Protein AF-A0A738CVQ8-F1 (afdb_monomer_lite)

pLDDT: mean 83.77, std 15.36, range [43.25, 98.44]

Secondary structure (DSSP, 8-state):
-EEETTEEEETTTTEESS--TTGGGG-S-TTPPPS-TTT---SSSS-PBPTTSPBTT-SSS-TTTTTTS-SEETTEE-HHHHHHHHHHHHSTT--HHHHHHHHHHHHHHHHHHT--GGGGGGHHHHHHHHHHHHHHHHHHTHHHHHHHHHHHHHHHHHHHHHHHHHHTT----HHHHHHHHHHHHS--

Structure (mmCIF, N/CA/C/O backbone):
data_AF-A0A738CVQ8-F1
#
_entry.id   AF-A0A738CVQ8-F1
#
loop_
_atom_site.group_PDB
_atom_site.id
_atom_site.type_symbol
_atom_site.label_atom_id
_atom_site.label_alt_id
_atom_site.label_comp_id
_atom_site.label_asym_id
_atom_site.label_entity_id
_atom_site.label_seq_id
_atom_site.pdbx_PDB_ins_code
_atom_site.Cartn_x
_atom_site.Cartn_y
_atom_site.Cartn_z
_atom_site.occupancy
_atom_site.B_iso_or_equiv
_atom_site.auth_seq_id
_atom_site.auth_comp_id
_atom_site.auth_asym_id
_atom_site.auth_atom_id
_atom_site.pdbx_PDB_model_num
ATOM 1 N N . MET A 1 1 ? -32.928 19.850 -15.099 1.00 55.38 1 MET A N 1
ATOM 2 C CA . MET A 1 1 ? -32.288 19.335 -13.870 1.00 55.38 1 MET A CA 1
ATOM 3 C C . MET A 1 1 ? -32.197 17.831 -14.010 1.00 55.38 1 MET A C 1
ATOM 5 O O . MET A 1 1 ? -33.227 17.210 -14.250 1.00 55.38 1 MET A O 1
ATOM 9 N N . HIS A 1 2 ? -30.997 17.263 -13.929 1.00 55.59 2 HIS A N 1
ATOM 10 C CA . HIS A 1 2 ? -30.805 15.813 -13.988 1.00 55.59 2 HIS A CA 1
ATOM 11 C C . HIS A 1 2 ? -30.296 15.333 -12.632 1.00 55.59 2 HIS A C 1
ATOM 13 O O . HIS A 1 2 ? -29.387 15.929 -12.054 1.00 55.59 2 HIS A O 1
ATOM 19 N N . TYR A 1 3 ? -30.928 14.294 -12.100 1.00 43.25 3 TYR A N 1
ATOM 20 C CA . TYR A 1 3 ? -30.560 13.713 -10.819 1.00 43.25 3 TYR A CA 1
ATOM 21 C C . TYR A 1 3 ? -29.514 12.628 -11.051 1.00 43.25 3 TYR A C 1
ATOM 23 O O . TYR A 1 3 ? -29.795 11.643 -11.733 1.00 43.25 3 TYR A O 1
ATOM 31 N N . ASN A 1 4 ? -28.317 12.813 -10.495 1.00 53.56 4 ASN A N 1
ATOM 32 C CA . ASN A 1 4 ? -27.278 11.794 -10.492 1.00 53.56 4 ASN A CA 1
ATOM 33 C C . ASN A 1 4 ? -27.071 11.313 -9.056 1.00 53.56 4 ASN A C 1
ATOM 35 O O . ASN A 1 4 ? -26.158 11.754 -8.357 1.00 53.56 4 ASN A O 1
ATOM 39 N N . ARG A 1 5 ? -27.997 10.454 -8.614 1.00 65.44 5 ARG A N 1
ATOM 40 C CA . ARG A 1 5 ? -28.020 9.805 -7.297 1.00 65.44 5 ARG A CA 1
ATOM 41 C C . ARG A 1 5 ? -27.778 10.799 -6.146 1.00 65.44 5 ARG A C 1
ATOM 43 O O . ARG A 1 5 ? -28.701 11.463 -5.717 1.00 65.44 5 ARG A O 1
ATOM 50 N N . HIS A 1 6 ? -26.559 10.987 -5.649 1.00 59.34 6 HIS A N 1
ATOM 51 C CA . HIS A 1 6 ? -26.317 11.885 -4.508 1.00 59.34 6 HIS A CA 1
ATOM 52 C C . HIS A 1 6 ? -26.198 13.375 -4.867 1.00 59.34 6 HIS A C 1
ATOM 54 O O . HIS A 1 6 ? -26.102 14.201 -3.962 1.00 59.34 6 HIS A O 1
ATOM 60 N N . ARG A 1 7 ? -26.189 13.745 -6.158 1.00 71.69 7 ARG A N 1
ATOM 61 C CA . ARG A 1 7 ? -26.004 15.141 -6.585 1.00 71.69 7 ARG A CA 1
ATOM 62 C C . ARG A 1 7 ? -27.002 15.585 -7.653 1.00 71.69 7 ARG A C 1
ATOM 64 O O . ARG A 1 7 ? -27.380 14.826 -8.547 1.00 71.69 7 ARG A O 1
ATOM 71 N N . TYR A 1 8 ? -27.383 16.858 -7.585 1.00 75.31 8 TYR A N 1
ATOM 72 C CA . TYR A 1 8 ? -28.232 17.509 -8.582 1.00 75.31 8 TYR A CA 1
ATOM 73 C C . TYR A 1 8 ? -27.360 18.225 -9.615 1.00 75.31 8 TYR A C 1
ATOM 75 O O . TYR A 1 8 ? -26.495 19.023 -9.250 1.00 75.31 8 TYR A O 1
ATOM 83 N N . TYR A 1 9 ? -27.572 17.932 -10.899 1.00 74.44 9 TYR A N 1
ATOM 84 C CA . TYR A 1 9 ? -26.840 18.530 -12.015 1.00 74.44 9 TYR A CA 1
ATOM 85 C C . TYR A 1 9 ? -27.683 19.584 -12.743 1.00 74.44 9 TYR A C 1
ATOM 87 O O . TYR A 1 9 ? -28.837 19.325 -13.122 1.00 74.44 9 TYR A O 1
ATOM 95 N N . ASP A 1 10 ? -27.074 20.750 -12.975 1.00 78.44 10 ASP A N 1
ATOM 96 C CA . ASP A 1 10 ? -27.624 21.805 -13.821 1.00 78.44 10 ASP A CA 1
ATOM 97 C C . ASP A 1 10 ? -26.915 21.824 -15.191 1.00 78.44 10 ASP A C 1
ATOM 99 O O . ASP A 1 10 ? -25.766 22.273 -15.291 1.00 78.44 10 ASP A O 1
ATOM 103 N N . PRO A 1 11 ? -27.589 21.371 -16.267 1.00 71.31 11 PRO A N 1
ATOM 104 C CA . PRO A 1 11 ? -27.027 21.394 -17.614 1.00 71.31 11 PRO A CA 1
ATOM 105 C C . PRO A 1 11 ? -26.796 22.812 -18.152 1.00 71.31 11 PRO A C 1
ATOM 107 O O . PRO A 1 11 ? -25.928 22.985 -19.000 1.00 71.31 11 PRO A O 1
ATOM 110 N N . GLY A 1 12 ? -27.519 23.827 -17.662 1.00 75.50 12 GLY A N 1
ATOM 111 C CA . GLY A 1 12 ? -27.334 25.215 -18.100 1.00 75.50 12 GLY A CA 1
ATOM 112 C C . GLY A 1 12 ? -26.006 25.817 -17.634 1.00 75.50 12 GLY A C 1
ATOM 113 O O . GLY A 1 12 ? -25.457 26.693 -18.296 1.00 75.50 12 GLY A O 1
ATOM 114 N N . GLN A 1 13 ? -25.472 25.317 -16.518 1.00 74.25 13 GLN A N 1
ATOM 115 C CA . GLN A 1 13 ? -24.202 25.759 -15.936 1.00 74.25 13 GLN A CA 1
ATOM 116 C C . GLN A 1 13 ? -23.072 24.729 -16.080 1.00 74.25 13 GLN A C 1
ATOM 118 O O . GLN A 1 13 ? -21.932 25.020 -15.721 1.00 74.25 13 GLN A O 1
ATOM 123 N N . GLY A 1 14 ? -23.371 23.519 -16.564 1.00 75.69 14 GLY A N 1
ATOM 124 C CA . GLY A 1 14 ? -22.387 22.450 -16.733 1.00 75.69 14 GLY A CA 1
ATOM 125 C C . GLY A 1 14 ? -21.768 21.958 -15.419 1.00 75.69 14 GLY A C 1
ATOM 126 O O . GLY A 1 14 ? -20.621 21.516 -15.420 1.00 75.69 14 GLY A O 1
ATOM 127 N N . ARG A 1 15 ? -22.489 22.049 -14.292 1.00 74.50 15 ARG A N 1
ATOM 128 C CA . ARG A 1 15 ? -21.963 21.752 -12.946 1.00 74.50 15 ARG A CA 1
ATOM 129 C C . ARG A 1 15 ? -23.000 21.107 -12.027 1.00 74.50 15 ARG A C 1
ATOM 131 O O . ARG A 1 15 ? -24.201 21.157 -12.294 1.00 74.50 15 ARG A O 1
ATOM 138 N N . TYR A 1 16 ? -22.537 20.535 -10.917 1.00 80.75 16 TYR A N 1
ATOM 139 C CA . TYR A 1 16 ? -23.427 20.173 -9.815 1.00 80.75 16 TYR A CA 1
ATOM 140 C C . TYR A 1 16 ? -23.868 21.431 -9.052 1.00 80.75 16 TYR A C 1
ATOM 142 O O . TYR A 1 16 ? -23.106 22.394 -8.922 1.00 80.75 16 TYR A O 1
ATOM 150 N N . ILE A 1 17 ? -25.103 21.423 -8.551 1.00 81.88 17 ILE A N 1
ATOM 151 C CA . ILE A 1 17 ? -25.673 22.494 -7.711 1.00 81.88 17 ILE A CA 1
ATOM 152 C C . ILE A 1 17 ? -25.698 22.123 -6.223 1.00 81.88 17 ILE A C 1
ATOM 154 O O . ILE A 1 17 ? -25.947 22.970 -5.374 1.00 81.88 17 ILE A O 1
ATOM 158 N N . THR A 1 18 ? -25.391 20.867 -5.904 1.00 78.19 18 THR A N 1
ATOM 159 C CA . THR A 1 18 ? -25.154 20.376 -4.544 1.00 78.19 18 THR A CA 1
ATOM 160 C C . THR A 1 18 ? -23.676 20.084 -4.335 1.00 78.19 18 THR A C 1
ATOM 162 O O . THR A 1 18 ? -23.027 19.548 -5.234 1.00 78.19 18 THR A O 1
ATOM 165 N N . GLN A 1 19 ? -23.170 20.431 -3.150 1.00 76.75 19 GLN A N 1
ATOM 166 C CA . GLN A 1 19 ? -21.780 20.218 -2.749 1.00 76.75 19 GLN A CA 1
ATOM 167 C C . GLN A 1 19 ? -21.416 18.723 -2.740 1.00 76.75 19 GLN A C 1
ATOM 169 O O . GLN A 1 19 ? -22.249 17.885 -2.395 1.00 76.75 19 GLN A O 1
ATOM 174 N N . ASP A 1 20 ? -20.174 18.401 -3.106 1.00 70.94 20 ASP A N 1
ATOM 175 C CA . ASP A 1 20 ? -19.621 17.048 -3.017 1.00 70.94 20 ASP A CA 1
ATOM 176 C C . ASP A 1 20 ? -19.637 16.527 -1.559 1.00 70.94 20 ASP A C 1
ATOM 178 O O . ASP A 1 20 ? -19.027 17.165 -0.692 1.00 70.94 20 ASP A O 1
ATOM 182 N N . PRO A 1 21 ? -20.304 15.387 -1.270 1.00 67.75 21 PRO A N 1
ATOM 183 C CA . PRO A 1 21 ? -20.329 14.783 0.067 1.00 67.75 21 PRO A CA 1
ATOM 184 C C . PRO A 1 21 ? -18.941 14.392 0.590 1.00 67.75 21 PRO A C 1
ATOM 186 O O . PRO A 1 21 ? -18.729 14.350 1.798 1.00 67.75 21 PRO A O 1
ATOM 189 N N . THR A 1 22 ? -17.991 14.142 -0.313 1.00 65.44 22 THR A N 1
ATOM 190 C CA . THR A 1 22 ? -16.589 13.809 -0.013 1.00 65.44 22 THR A CA 1
ATOM 191 C C . THR A 1 22 ? -15.777 15.045 0.395 1.00 65.44 22 THR A C 1
ATOM 193 O O . THR A 1 22 ? -14.617 14.943 0.793 1.00 65.44 22 THR A O 1
ATOM 196 N N . GLY A 1 23 ? -16.374 16.238 0.315 1.00 66.00 23 GLY A N 1
ATOM 197 C CA . GLY A 1 23 ? -15.736 17.489 0.701 1.00 66.00 23 GLY A CA 1
ATOM 198 C C . GLY A 1 23 ? -14.464 17.758 -0.103 1.00 66.00 23 GLY A C 1
ATOM 199 O O . GLY A 1 23 ? -14.378 17.449 -1.290 1.00 66.00 23 GLY A O 1
ATOM 200 N N . LEU A 1 24 ? -13.456 18.341 0.547 1.00 70.38 24 LEU A N 1
ATOM 201 C CA . LEU A 1 24 ? -12.184 18.684 -0.100 1.00 70.38 24 LEU A CA 1
ATOM 202 C C . LEU A 1 24 ? -11.385 17.457 -0.574 1.00 70.38 24 LEU A C 1
ATOM 204 O O . LEU A 1 24 ? -10.510 17.618 -1.422 1.00 70.38 24 LEU A O 1
ATOM 208 N N . ALA A 1 25 ? -11.706 16.250 -0.092 1.00 55.44 25 ALA A N 1
ATOM 209 C CA . ALA A 1 25 ? -11.107 15.014 -0.596 1.00 55.44 25 ALA A CA 1
ATOM 210 C C . ALA A 1 25 ? -11.546 14.701 -2.042 1.00 55.44 25 ALA A C 1
ATOM 212 O O . ALA A 1 25 ? -10.802 14.074 -2.783 1.00 55.44 25 ALA A O 1
ATOM 213 N N . GLY A 1 26 ? -12.702 15.213 -2.489 1.00 56.03 26 GLY A N 1
ATOM 214 C CA . GLY A 1 26 ? -13.149 15.150 -3.891 1.00 56.03 26 GLY A CA 1
ATOM 215 C C . GLY A 1 26 ? -12.505 16.207 -4.805 1.00 56.03 26 GLY A C 1
ATOM 216 O O . GLY A 1 26 ? -12.812 16.283 -5.998 1.00 56.03 26 GLY A O 1
ATOM 217 N N . GLY A 1 27 ? -11.611 17.039 -4.259 1.00 69.12 27 GLY A N 1
ATOM 218 C CA . GLY A 1 27 ? -10.914 18.116 -4.952 1.00 69.12 27 GLY A CA 1
ATOM 219 C C . GLY A 1 27 ? -11.429 19.520 -4.615 1.00 69.12 27 GLY A C 1
ATOM 220 O O . GLY A 1 27 ? -12.464 19.727 -3.986 1.00 69.12 27 GLY A O 1
ATOM 221 N N . TRP A 1 28 ? -10.686 20.529 -5.076 1.00 71.50 28 TRP A N 1
ATOM 222 C CA . TRP A 1 28 ? -10.904 21.943 -4.732 1.00 71.50 28 TRP A CA 1
ATOM 223 C C . TRP A 1 28 ? -12.237 22.527 -5.209 1.00 71.50 28 TRP A C 1
ATOM 225 O O . TRP A 1 28 ? -12.721 23.511 -4.653 1.00 71.50 28 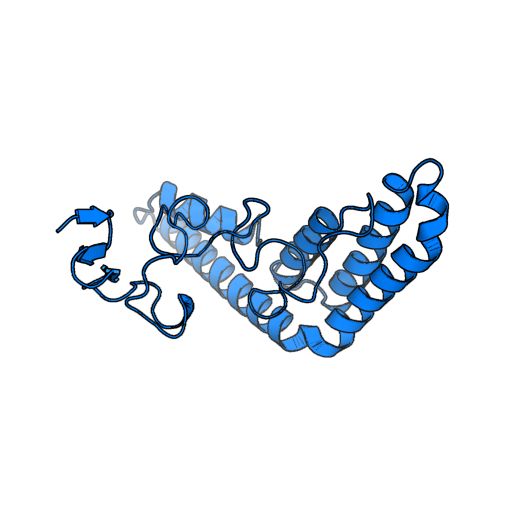TRP A O 1
ATOM 235 N N . ASN A 1 29 ? -12.826 21.953 -6.260 1.00 78.19 29 ASN A N 1
ATOM 236 C CA . ASN A 1 29 ? -14.103 22.407 -6.791 1.00 78.19 29 ASN A CA 1
ATOM 237 C C . ASN A 1 29 ? -15.204 21.412 -6.430 1.00 78.19 29 ASN A C 1
ATOM 239 O O . ASN A 1 29 ? -15.492 20.478 -7.176 1.00 78.19 29 ASN A O 1
ATOM 243 N N . LEU A 1 30 ? -15.865 21.708 -5.316 1.00 75.81 30 LEU A N 1
ATOM 244 C CA . LEU A 1 30 ? -16.940 20.921 -4.711 1.00 75.81 30 LEU A CA 1
ATOM 245 C C . LEU A 1 30 ? -18.208 20.796 -5.574 1.00 75.81 30 LEU A C 1
ATOM 247 O O . LEU A 1 30 ? -19.165 20.142 -5.172 1.00 75.81 30 LEU A O 1
ATOM 251 N N . TYR A 1 31 ? -18.246 21.455 -6.730 1.00 77.69 31 TYR A N 1
ATOM 252 C CA . TYR A 1 31 ? -19.387 21.476 -7.642 1.00 77.69 31 TYR A CA 1
ATOM 253 C C . TYR A 1 31 ? -19.020 20.986 -9.049 1.00 77.69 31 TYR A C 1
ATOM 255 O O . TYR A 1 31 ? -19.817 21.108 -9.982 1.00 77.69 31 TYR A O 1
ATOM 263 N N . LYS A 1 32 ? -17.802 20.471 -9.240 1.00 76.06 32 LYS A N 1
ATOM 264 C CA . LYS A 1 32 ? -17.269 20.125 -10.557 1.00 76.06 32 LYS A CA 1
ATOM 265 C C . LYS A 1 32 ? -18.028 18.954 -11.178 1.00 76.06 32 LYS A C 1
ATOM 267 O O . LYS A 1 32 ? -18.139 17.890 -10.581 1.00 76.06 32 LYS A O 1
ATOM 272 N N . TYR A 1 33 ? -18.486 19.137 -12.413 1.00 68.56 33 TYR A N 1
ATOM 273 C CA . TYR A 1 33 ? -18.916 18.032 -13.266 1.00 68.56 33 TYR A CA 1
ATOM 274 C C . TYR A 1 33 ? -17.721 17.512 -14.092 1.00 68.56 33 TYR A C 1
ATOM 276 O O . TYR A 1 33 ? -16.849 18.315 -14.450 1.00 68.56 33 TYR A O 1
ATOM 284 N N . PRO A 1 34 ? -17.628 16.202 -14.393 1.00 64.25 34 PRO A N 1
ATOM 285 C CA . PRO A 1 34 ? -16.526 15.652 -15.177 1.00 64.25 34 PRO A CA 1
ATOM 286 C C . PRO A 1 34 ? -16.408 16.320 -16.552 1.00 64.25 34 PRO A C 1
ATOM 288 O O . PRO A 1 34 ? -17.395 16.465 -17.270 1.00 64.25 34 PRO A O 1
ATOM 291 N N . LEU A 1 35 ? -15.184 16.697 -16.936 1.00 61.66 35 LEU A N 1
ATOM 292 C CA . LEU A 1 35 ? -14.903 17.362 -18.220 1.00 61.66 35 LEU A CA 1
ATOM 293 C C . LEU A 1 35 ? -15.162 16.448 -19.427 1.00 61.66 35 LEU A C 1
ATOM 295 O O . LEU A 1 35 ? -15.457 16.937 -20.513 1.00 61.66 35 LEU A O 1
ATOM 299 N N . ASN A 1 36 ? -15.073 15.130 -19.231 1.00 59.62 36 ASN A N 1
ATOM 300 C CA . ASN A 1 36 ? -15.472 14.134 -20.213 1.00 59.62 36 ASN A CA 1
ATOM 301 C C . ASN A 1 36 ? -16.470 13.160 -19.565 1.00 59.62 36 ASN A C 1
ATOM 303 O O . ASN A 1 36 ? -16.047 12.259 -18.843 1.00 59.62 36 ASN A O 1
ATOM 307 N N . PRO A 1 37 ? -17.783 13.310 -19.801 1.00 52.84 37 PRO A N 1
ATOM 308 C CA . PRO A 1 37 ? -18.798 12.455 -19.191 1.00 52.84 37 PRO A CA 1
ATOM 309 C C . PRO A 1 37 ? -18.833 11.030 -19.765 1.00 52.84 37 PRO A C 1
ATOM 311 O O . PRO A 1 37 ? -19.597 10.213 -19.270 1.00 52.84 37 PRO A O 1
ATOM 314 N N . VAL A 1 38 ? -18.037 10.721 -20.796 1.00 52.34 38 VAL A N 1
ATOM 315 C CA . VAL A 1 38 ? -17.939 9.375 -21.384 1.00 52.34 38 VAL A CA 1
ATOM 316 C C . VAL A 1 38 ? -16.842 8.551 -20.704 1.00 52.34 38 VAL A C 1
ATOM 318 O O . VAL A 1 38 ? -17.025 7.358 -20.493 1.00 52.34 38 VAL A O 1
ATOM 321 N N . SER A 1 39 ? -15.720 9.177 -20.330 1.00 47.53 39 SER A N 1
ATOM 322 C CA . SER A 1 39 ? -14.573 8.499 -19.699 1.00 47.53 39 SER A CA 1
ATOM 323 C C . SER A 1 39 ? -14.376 8.837 -18.218 1.00 47.53 39 SER A C 1
ATOM 325 O O . SER A 1 39 ? -13.693 8.110 -17.511 1.00 47.53 39 SER A O 1
ATOM 327 N N . GLY A 1 40 ? -14.945 9.944 -17.744 1.00 49.94 40 GLY A N 1
ATOM 328 C CA . GLY A 1 40 ? -14.878 10.412 -16.359 1.00 49.94 40 GLY A CA 1
ATOM 329 C C . GLY A 1 40 ? -16.198 10.222 -15.623 1.00 49.94 40 GLY A C 1
ATOM 330 O O . GLY A 1 40 ? -16.560 11.069 -14.808 1.00 49.94 40 GLY A O 1
ATOM 331 N N . ILE A 1 41 ? -16.954 9.170 -15.956 1.00 50.56 41 ILE A N 1
ATOM 332 C CA . ILE A 1 41 ? -18.161 8.818 -15.206 1.00 50.56 41 ILE A CA 1
ATOM 333 C C . ILE A 1 41 ? -17.718 8.584 -13.762 1.00 50.56 41 ILE A C 1
ATOM 335 O O . ILE A 1 41 ? -16.830 7.780 -13.507 1.00 50.56 41 ILE A O 1
ATOM 339 N N . ASP A 1 42 ? -18.324 9.324 -12.843 1.00 51.47 42 ASP A N 1
ATOM 340 C CA . ASP A 1 42 ? -18.206 9.146 -11.401 1.00 51.47 42 ASP A CA 1
ATOM 341 C C . ASP A 1 42 ? -19.518 8.489 -10.943 1.00 51.47 42 ASP A C 1
ATOM 343 O O . ASP A 1 42 ? -20.479 9.198 -10.620 1.00 51.47 42 ASP A O 1
ATOM 347 N N . PRO A 1 43 ? -19.635 7.145 -11.019 1.00 52.84 43 PRO A N 1
ATOM 348 C CA . PRO A 1 43 ? -20.911 6.442 -10.874 1.00 52.84 43 PRO A CA 1
ATOM 349 C C . PRO A 1 43 ? -21.468 6.523 -9.446 1.00 52.84 43 PRO A C 1
ATOM 351 O O . PRO A 1 43 ? -22.641 6.225 -9.211 1.00 52.84 43 PRO A O 1
ATOM 354 N N . LEU A 1 44 ? -20.618 6.895 -8.485 1.00 55.81 44 LEU A N 1
ATOM 355 C CA . LEU A 1 44 ? -20.950 7.005 -7.065 1.00 55.81 44 LEU A CA 1
ATOM 356 C C . LEU A 1 44 ? -20.986 8.454 -6.575 1.00 55.81 44 LEU A C 1
ATOM 358 O O . LEU A 1 44 ? -21.693 8.745 -5.609 1.00 55.81 44 LEU A O 1
ATOM 362 N N . GLY A 1 45 ? -20.299 9.361 -7.266 1.00 47.41 45 GLY A N 1
ATOM 363 C CA . GLY A 1 45 ? -20.205 10.764 -6.899 1.00 47.41 45 GLY A CA 1
ATOM 364 C C . GLY A 1 45 ? -19.017 11.101 -5.992 1.00 47.41 45 GLY A C 1
ATOM 365 O O . GLY A 1 45 ? -19.091 12.130 -5.330 1.00 47.41 45 GLY A O 1
ATOM 366 N N . LEU A 1 46 ? -18.015 10.217 -5.895 1.00 49.97 46 LEU A N 1
ATOM 367 C CA . LEU A 1 46 ? -17.060 10.164 -4.778 1.00 49.97 46 LEU A CA 1
ATOM 368 C C . LEU A 1 46 ? -15.577 10.134 -5.193 1.00 49.97 46 LEU A C 1
ATOM 370 O O . LEU A 1 46 ? -14.745 10.595 -4.420 1.00 49.97 46 LEU A O 1
ATOM 374 N N . LYS A 1 47 ? -15.219 9.617 -6.382 1.00 51.72 47 LYS A N 1
ATOM 375 C CA . LYS A 1 47 ? -13.839 9.638 -6.921 1.00 51.72 47 LYS A CA 1
ATOM 376 C C . LYS A 1 47 ? -13.861 9.582 -8.451 1.00 51.72 47 LYS A C 1
ATOM 378 O O . LYS A 1 47 ? -14.623 8.818 -9.038 1.00 51.72 47 LYS A O 1
ATOM 383 N N . SER A 1 48 ? -13.002 10.363 -9.112 1.00 55.72 48 SER A N 1
ATOM 384 C CA . SER A 1 48 ? -12.772 10.209 -10.561 1.00 55.72 48 SER A CA 1
ATOM 385 C C . SER A 1 48 ? -12.080 8.862 -10.844 1.00 55.72 48 SER A C 1
ATOM 387 O O . SER A 1 48 ? -11.332 8.366 -10.006 1.00 55.72 48 SER A O 1
ATOM 389 N N . MET A 1 49 ? -12.319 8.253 -12.005 1.00 58.19 49 MET A N 1
ATOM 390 C CA . MET A 1 49 ? -11.569 7.065 -12.441 1.00 58.19 49 MET A CA 1
ATOM 391 C C . MET A 1 49 ? -10.363 7.486 -13.296 1.00 58.19 49 MET A C 1
ATOM 393 O O . MET A 1 49 ? -10.432 8.481 -14.026 1.00 58.19 49 MET A O 1
ATOM 397 N N . ARG A 1 50 ? -9.257 6.746 -13.191 1.00 61.62 50 ARG A N 1
ATOM 398 C CA . ARG A 1 50 ? -8.092 6.804 -14.081 1.00 61.62 50 ARG A CA 1
ATOM 399 C C . ARG A 1 50 ? -8.455 6.241 -15.459 1.00 61.62 50 ARG A C 1
ATOM 401 O O . ARG A 1 50 ? -9.427 5.503 -15.626 1.00 61.62 50 ARG A O 1
ATOM 408 N N . SER A 1 51 ? -7.631 6.557 -16.455 1.00 58.72 51 SER A N 1
ATOM 409 C CA . SER A 1 51 ? -7.786 6.081 -17.839 1.00 58.72 51 SER A CA 1
ATOM 410 C C . SER A 1 51 ? -7.657 4.558 -17.993 1.00 58.72 51 SER A C 1
ATOM 412 O O . SER A 1 51 ? -8.085 4.015 -19.007 1.00 58.72 51 SER A O 1
ATOM 414 N N . ASP A 1 52 ? -7.056 3.882 -17.013 1.00 60.44 52 ASP A N 1
ATOM 415 C CA . ASP A 1 52 ? -6.902 2.423 -16.937 1.00 60.44 52 ASP A CA 1
ATOM 416 C C . ASP A 1 52 ? -8.102 1.716 -16.267 1.00 60.44 52 ASP A C 1
ATOM 418 O O . ASP A 1 52 ? -8.148 0.488 -16.233 1.00 60.44 52 ASP A O 1
ATOM 422 N N . GLY A 1 53 ? -9.098 2.471 -15.785 1.00 58.44 53 GLY A N 1
ATOM 423 C CA . GLY A 1 53 ? -10.300 1.939 -15.139 1.00 58.44 53 GLY A CA 1
ATOM 424 C C . GLY A 1 53 ? -10.199 1.770 -13.620 1.00 58.44 53 GLY A C 1
ATOM 425 O O . GLY A 1 53 ? -11.135 1.239 -13.019 1.00 58.44 53 GLY A O 1
ATOM 426 N N . HIS A 1 54 ? -9.120 2.231 -12.981 1.00 61.28 54 HIS A N 1
ATOM 427 C CA . HIS A 1 54 ? -8.961 2.189 -11.526 1.00 61.28 54 HIS A CA 1
ATOM 428 C C . HIS A 1 54 ? -9.303 3.533 -10.843 1.00 61.28 54 HIS A C 1
ATOM 430 O O . HIS A 1 54 ? -9.214 4.585 -11.473 1.00 61.28 54 HIS A O 1
ATOM 436 N N . PRO A 1 55 ? -9.739 3.557 -9.568 1.00 63.16 55 PRO A N 1
ATOM 437 C CA . PRO A 1 55 ? -9.876 4.807 -8.809 1.00 63.16 55 PRO A CA 1
ATOM 438 C C . PRO A 1 55 ? -8.526 5.526 -8.638 1.00 63.16 55 PRO A C 1
ATOM 440 O O . PRO A 1 55 ? -7.494 4.866 -8.566 1.00 63.16 55 PRO A O 1
ATOM 443 N N . TRP A 1 56 ? -8.514 6.858 -8.510 1.00 56.00 56 TRP A N 1
ATOM 444 C CA . TRP A 1 56 ? -7.300 7.567 -8.0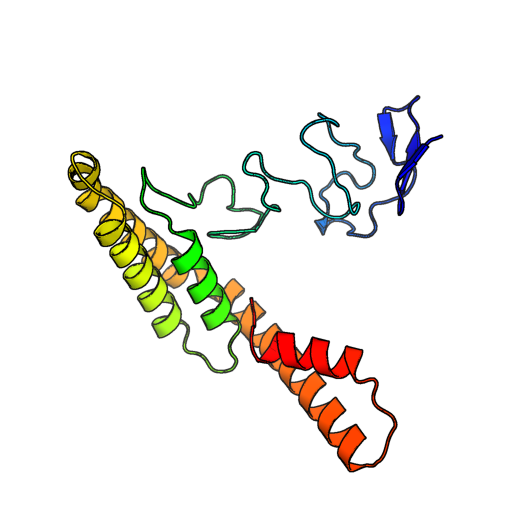64 1.00 56.00 56 TRP A CA 1
ATOM 445 C C . TRP A 1 56 ? -6.854 7.055 -6.687 1.00 56.00 56 TRP A C 1
ATOM 447 O O . TRP A 1 56 ? -7.694 6.838 -5.806 1.00 56.00 56 TRP A O 1
ATOM 457 N N . GLY A 1 57 ? -5.542 6.852 -6.524 1.00 61.16 57 GLY A N 1
ATOM 458 C CA . GLY A 1 57 ? -4.956 6.262 -5.313 1.00 61.16 57 GLY A CA 1
ATOM 459 C C . GLY A 1 57 ? -5.065 4.736 -5.236 1.00 61.16 57 GLY A C 1
ATOM 460 O O . GLY A 1 57 ? -4.807 4.162 -4.184 1.00 61.16 57 GLY A O 1
ATOM 461 N N . TYR A 1 58 ? -5.469 4.074 -6.325 1.00 68.56 58 TYR A N 1
ATOM 462 C CA . TYR A 1 58 ? -5.341 2.628 -6.485 1.00 68.56 58 TYR A CA 1
ATOM 463 C C . TYR A 1 58 ? -4.005 2.309 -7.155 1.00 68.56 58 TYR A C 1
ATOM 465 O O . TYR A 1 58 ? -3.762 2.765 -8.268 1.00 68.56 58 TYR A O 1
ATOM 473 N N . GLY A 1 59 ? -3.192 1.464 -6.523 1.00 80.62 59 GLY A N 1
ATOM 474 C CA . GLY A 1 59 ? -1.952 0.963 -7.104 1.00 80.62 59 GLY A CA 1
ATOM 475 C C . GLY A 1 59 ? -0.740 1.319 -6.270 1.00 80.62 59 GLY A C 1
ATOM 476 O O . GLY A 1 59 ? -0.743 1.115 -5.062 1.00 80.62 59 GLY A O 1
ATOM 477 N N . CYS A 1 60 ? 0.329 1.765 -6.912 1.00 86.88 60 CYS A N 1
ATOM 478 C CA . CYS A 1 60 ? 1.531 2.162 -6.204 1.00 86.88 60 CYS A CA 1
ATOM 479 C C . CYS A 1 60 ? 1.501 3.650 -5.839 1.00 86.88 60 CYS A C 1
ATOM 481 O O . CYS A 1 60 ? 1.420 4.506 -6.714 1.00 86.88 60 CYS A O 1
ATOM 483 N N . GLY A 1 61 ? 1.684 3.964 -4.554 1.00 84.62 61 GLY A N 1
ATOM 484 C CA . GLY A 1 61 ? 1.680 5.341 -4.055 1.00 84.62 61 GLY A CA 1
ATOM 485 C C . GLY A 1 61 ? 0.308 5.763 -3.529 1.00 84.62 61 GLY A C 1
ATOM 486 O O . GLY A 1 61 ? -0.477 4.937 -3.083 1.00 84.62 61 GLY A O 1
ATOM 487 N N . ASP A 1 62 ? 0.041 7.064 -3.550 1.00 77.44 62 ASP A N 1
ATOM 488 C CA . ASP A 1 62 ? -1.209 7.672 -3.086 1.00 77.44 62 ASP A CA 1
ATOM 489 C C . ASP A 1 62 ? -1.811 8.577 -4.172 1.00 77.44 62 ASP A C 1
ATOM 491 O O . ASP A 1 62 ? -1.186 8.839 -5.200 1.00 77.44 62 ASP A O 1
ATOM 495 N N . GLU A 1 63 ? -3.016 9.106 -3.938 1.00 72.00 63 GLU A N 1
ATOM 496 C CA . GLU A 1 63 ? -3.726 9.971 -4.896 1.00 72.00 63 GLU A CA 1
ATOM 497 C C . GLU A 1 63 ? -2.894 11.160 -5.409 1.00 72.00 63 GLU A C 1
ATOM 499 O O . GLU A 1 63 ? -3.067 11.597 -6.547 1.00 72.00 63 GLU A O 1
ATOM 504 N N . SER A 1 64 ? -1.982 11.694 -4.593 1.00 73.69 64 SER A N 1
ATOM 505 C CA . SER A 1 64 ? -1.136 12.840 -4.942 1.00 73.69 64 SER A CA 1
ATOM 506 C C . SER A 1 64 ? 0.112 12.457 -5.743 1.00 73.69 64 SER A C 1
ATOM 508 O O . SER A 1 64 ? 0.684 13.299 -6.445 1.00 73.69 64 SER A O 1
ATOM 510 N N . THR A 1 65 ? 0.527 11.193 -5.672 1.00 75.69 65 THR A N 1
ATOM 511 C CA . THR A 1 65 ? 1.729 10.664 -6.332 1.00 75.69 65 THR A CA 1
ATOM 512 C C . THR A 1 65 ? 1.415 9.766 -7.530 1.00 75.69 65 THR A C 1
ATOM 514 O O . THR A 1 65 ? 2.303 9.461 -8.324 1.00 75.69 65 THR A O 1
ATOM 517 N N . ASP A 1 66 ? 0.139 9.469 -7.751 1.00 74.06 66 ASP A N 1
ATOM 518 C CA . ASP A 1 66 ? -0.402 8.587 -8.790 1.00 74.06 66 ASP A CA 1
ATOM 519 C C . ASP A 1 66 ? -0.039 8.977 -10.246 1.00 74.06 66 ASP A C 1
ATOM 521 O O . ASP A 1 66 ? -0.144 8.178 -11.178 1.00 74.06 66 ASP A O 1
ATOM 525 N N . TRP A 1 67 ? 0.388 10.227 -10.469 1.00 70.19 67 TRP A N 1
ATOM 526 C CA . TRP A 1 67 ? 0.844 10.742 -11.771 1.00 70.19 67 TRP A CA 1
ATOM 527 C C . TRP A 1 67 ? 2.353 10.554 -12.025 1.00 70.19 67 TRP A C 1
ATOM 529 O O . TRP A 1 67 ? 2.798 10.698 -13.165 1.00 70.19 67 TRP A O 1
ATOM 539 N N . ILE A 1 68 ? 3.143 10.254 -10.986 1.00 78.88 68 ILE A N 1
ATOM 540 C CA . ILE A 1 68 ? 4.607 10.061 -11.056 1.00 78.88 68 ILE A CA 1
ATOM 541 C C . ILE A 1 68 ? 5.071 8.685 -10.604 1.00 78.88 68 ILE A C 1
ATOM 543 O O . ILE A 1 68 ? 6.194 8.306 -10.933 1.00 78.88 68 ILE A O 1
ATOM 547 N N . VAL A 1 69 ? 4.261 7.962 -9.838 1.00 83.56 69 VAL A N 1
ATOM 548 C CA . VAL A 1 69 ? 4.596 6.632 -9.336 1.00 83.56 69 VAL A CA 1
ATOM 549 C C . VAL A 1 69 ? 4.031 5.604 -10.318 1.00 83.56 69 VAL A C 1
ATOM 551 O O . VAL A 1 69 ? 2.821 5.419 -10.373 1.00 83.56 69 VAL A O 1
ATOM 554 N N . PRO A 1 70 ? 4.866 4.967 -11.159 1.00 85.81 70 PRO A N 1
ATOM 55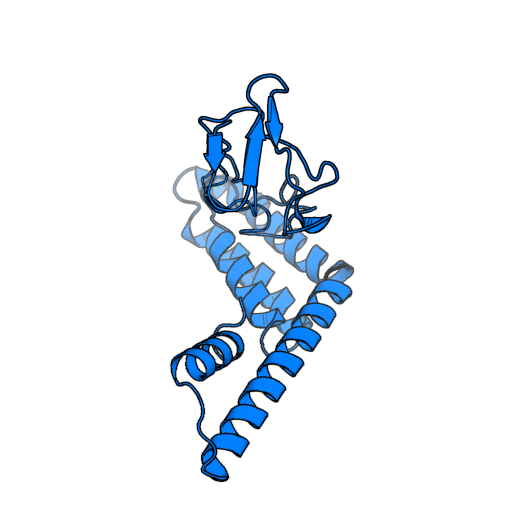5 C CA . PRO A 1 70 ? 4.379 3.984 -12.116 1.00 85.81 70 PRO A CA 1
ATOM 556 C C . PRO A 1 70 ? 3.902 2.682 -11.454 1.00 85.81 70 PRO A C 1
ATOM 558 O O . PRO A 1 70 ? 4.590 2.081 -10.631 1.00 85.81 70 PRO A O 1
ATOM 561 N N . ASP A 1 71 ? 2.779 2.155 -11.923 1.00 86.75 71 ASP A N 1
ATOM 562 C CA . ASP A 1 71 ? 2.280 0.838 -11.500 1.00 86.75 71 ASP A CA 1
ATOM 563 C C . ASP A 1 71 ? 3.010 -0.331 -12.184 1.00 86.75 71 ASP A C 1
ATOM 565 O O . ASP A 1 71 ? 2.856 -1.490 -11.802 1.00 86.75 71 ASP A O 1
ATOM 569 N N . SER A 1 72 ? 3.806 -0.054 -13.223 1.00 88.31 72 SER A N 1
ATOM 570 C CA . SER A 1 72 ? 4.485 -1.079 -14.020 1.00 88.31 72 SER A CA 1
ATOM 571 C C . SER A 1 72 ? 5.730 -0.559 -14.747 1.00 88.31 72 SER A C 1
ATOM 573 O O . SER A 1 72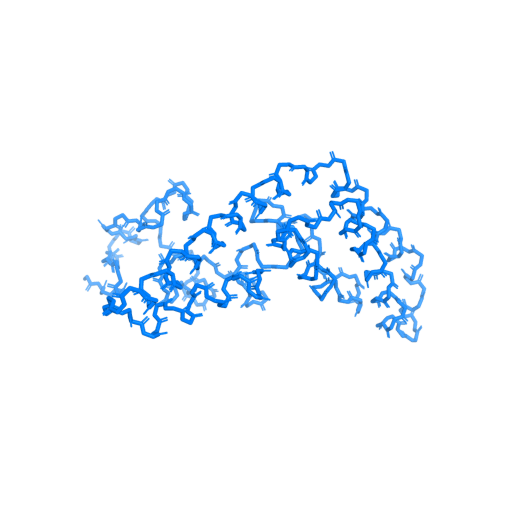 ? 5.910 0.644 -14.947 1.00 88.31 72 SER A O 1
ATOM 575 N N . LEU A 1 73 ? 6.586 -1.480 -15.205 1.00 88.06 73 LEU A N 1
ATOM 576 C CA . LEU A 1 73 ? 7.604 -1.199 -16.223 1.00 88.06 73 LEU A CA 1
ATOM 577 C C . LEU A 1 73 ? 7.551 -2.227 -17.352 1.00 88.06 73 LEU A C 1
ATOM 579 O O . LEU A 1 73 ? 7.959 -3.382 -17.192 1.00 88.06 73 LEU A O 1
ATOM 583 N N . GLY A 1 74 ? 7.167 -1.772 -18.544 1.00 84.31 74 GLY A N 1
ATOM 584 C CA . GLY A 1 74 ? 7.050 -2.642 -19.707 1.00 84.31 74 GLY A CA 1
ATOM 585 C C . GLY A 1 74 ? 5.964 -3.685 -19.466 1.00 84.31 74 GLY A C 1
ATOM 586 O O . GLY A 1 74 ? 4.788 -3.365 -19.544 1.00 84.31 74 GLY A O 1
ATOM 587 N N . SER A 1 75 ? 6.361 -4.925 -19.176 1.00 86.62 75 SER A N 1
ATOM 588 C CA . SER A 1 75 ? 5.419 -6.000 -18.819 1.00 86.62 75 SER A CA 1
ATOM 589 C C . SER A 1 75 ? 5.441 -6.366 -17.336 1.00 86.62 75 SER A C 1
ATOM 591 O O . SER A 1 75 ? 4.657 -7.217 -16.944 1.00 86.62 75 SER A O 1
ATOM 593 N N . ALA A 1 76 ? 6.341 -5.782 -16.537 1.00 92.19 76 ALA A N 1
ATOM 594 C CA . ALA A 1 76 ? 6.415 -6.045 -15.103 1.00 92.19 76 ALA A CA 1
ATOM 595 C C . ALA A 1 76 ? 5.324 -5.285 -14.356 1.00 92.19 76 ALA A C 1
ATOM 597 O O . ALA A 1 76 ? 5.322 -4.056 -14.403 1.00 92.19 76 ALA A O 1
ATOM 598 N N . ASP A 1 77 ? 4.441 -6.018 -13.680 1.00 92.88 77 ASP A N 1
ATOM 599 C CA . ASP A 1 77 ? 3.323 -5.474 -12.908 1.00 92.88 77 ASP A CA 1
ATOM 600 C C . ASP A 1 77 ? 3.711 -5.322 -11.429 1.00 92.88 77 ASP A C 1
ATOM 602 O O . ASP A 1 77 ? 4.054 -6.295 -10.751 1.00 92.88 77 ASP A O 1
ATOM 606 N N . PHE A 1 78 ? 3.685 -4.091 -10.915 1.00 94.50 78 PHE A N 1
ATOM 607 C CA . PHE A 1 78 ? 4.035 -3.792 -9.527 1.00 94.50 78 PHE A CA 1
ATOM 608 C C . PHE A 1 78 ? 2.823 -3.703 -8.599 1.00 94.50 78 PHE A C 1
ATOM 610 O O . PHE A 1 78 ? 3.014 -3.737 -7.380 1.00 94.50 78 PHE A O 1
ATOM 617 N N . LEU A 1 79 ? 1.592 -3.693 -9.123 1.00 91.50 79 LEU A N 1
ATOM 618 C CA . LEU A 1 79 ? 0.372 -3.622 -8.312 1.00 91.50 79 LEU A CA 1
ATOM 619 C C . LEU A 1 79 ? 0.308 -4.713 -7.227 1.00 91.50 79 LEU A C 1
ATOM 621 O O . LEU A 1 79 ? -0.012 -4.389 -6.079 1.00 91.50 79 LEU A O 1
ATOM 625 N N . PRO A 1 80 ? 0.670 -5.990 -7.494 1.00 93.62 80 PRO A N 1
ATOM 626 C CA . PRO A 1 80 ? 0.665 -7.017 -6.454 1.00 93.62 80 PRO A CA 1
ATOM 627 C C . PRO A 1 80 ? 1.695 -6.763 -5.348 1.00 93.62 80 PRO A C 1
ATOM 629 O O . PRO A 1 80 ? 1.506 -7.207 -4.215 1.00 93.62 80 PRO A O 1
ATOM 632 N N . ALA A 1 81 ? 2.805 -6.091 -5.666 1.00 96.19 81 ALA A N 1
ATOM 633 C CA . ALA A 1 81 ? 3.833 -5.744 -4.693 1.00 96.19 81 ALA A CA 1
ATOM 634 C C . ALA A 1 81 ? 3.388 -4.577 -3.804 1.00 96.19 81 ALA A C 1
ATOM 636 O O . ALA A 1 81 ? 3.552 -4.669 -2.587 1.00 96.19 81 ALA A O 1
ATOM 637 N N . CYS A 1 82 ? 2.797 -3.540 -4.402 1.00 94.69 82 CYS A N 1
ATOM 638 C CA . CYS A 1 82 ? 2.284 -2.363 -3.700 1.00 94.69 82 CYS A CA 1
ATOM 639 C C . CYS A 1 82 ? 1.108 -2.727 -2.787 1.00 94.69 82 CYS A C 1
ATOM 641 O O . CYS A 1 82 ? 1.196 -2.503 -1.587 1.00 94.69 82 CYS A O 1
ATOM 643 N N . ARG A 1 83 ? 0.123 -3.497 -3.270 1.00 91.31 83 ARG A N 1
ATOM 644 C CA . ARG A 1 83 ? -0.977 -3.985 -2.417 1.00 91.31 83 ARG A CA 1
ATOM 645 C C . ARG A 1 83 ? -0.484 -4.771 -1.197 1.00 91.31 83 ARG A C 1
ATOM 647 O O . ARG A 1 83 ? -1.000 -4.623 -0.097 1.00 91.31 83 ARG A O 1
ATOM 654 N N . LYS A 1 84 ? 0.523 -5.637 -1.369 1.00 94.81 84 LYS A N 1
ATOM 655 C CA . LYS A 1 84 ? 1.114 -6.382 -0.240 1.00 94.81 84 LYS A CA 1
ATOM 656 C C . LYS A 1 84 ? 1.826 -5.468 0.756 1.00 94.81 84 LYS A C 1
ATOM 658 O O . LYS A 1 84 ? 1.932 -5.822 1.928 1.00 94.81 84 LYS A O 1
ATOM 663 N N . HIS A 1 85 ? 2.375 -4.354 0.286 1.00 95.69 85 HIS A N 1
ATOM 664 C CA . HIS A 1 85 ? 3.017 -3.355 1.130 1.00 95.69 85 HIS A CA 1
ATOM 665 C C . HIS A 1 85 ? 1.981 -2.574 1.936 1.00 95.69 85 HIS A C 1
ATOM 667 O O . HIS A 1 85 ? 2.141 -2.508 3.152 1.00 95.69 85 HIS A O 1
ATOM 673 N N . ASP A 1 86 ? 0.889 -2.138 1.308 1.00 93.81 86 ASP A N 1
ATOM 674 C CA . ASP A 1 86 ? -0.226 -1.467 1.987 1.00 93.81 86 ASP A CA 1
ATOM 675 C C . ASP A 1 86 ? -0.853 -2.371 3.051 1.00 93.81 86 ASP A C 1
ATOM 677 O O . ASP A 1 86 ? -1.030 -1.950 4.194 1.00 93.81 86 ASP A O 1
ATOM 681 N N . ILE A 1 87 ? -1.054 -3.657 2.728 1.00 93.88 87 ILE A N 1
ATOM 682 C CA . ILE A 1 87 ? -1.519 -4.648 3.708 1.00 93.88 87 ILE A CA 1
ATOM 683 C C . ILE A 1 87 ? -0.556 -4.786 4.880 1.00 93.88 87 ILE A C 1
ATOM 685 O O . ILE A 1 87 ? -0.971 -4.838 6.037 1.00 93.88 87 ILE A O 1
ATOM 689 N N . CYS A 1 88 ? 0.745 -4.814 4.605 1.00 97.00 88 CYS A N 1
ATOM 690 C CA . CYS A 1 88 ? 1.747 -4.860 5.660 1.00 97.00 88 CYS A CA 1
ATOM 691 C C . CYS A 1 88 ? 1.690 -3.596 6.531 1.00 97.00 88 CYS A C 1
ATOM 693 O O . CYS A 1 88 ? 1.721 -3.707 7.752 1.00 97.00 88 CYS A O 1
ATOM 695 N N . TYR A 1 89 ? 1.551 -2.412 5.933 1.00 96.12 89 TYR A N 1
ATOM 696 C CA . TYR A 1 89 ? 1.407 -1.144 6.655 1.00 96.12 89 TYR A CA 1
ATOM 697 C C . TYR A 1 89 ? 0.131 -1.084 7.497 1.00 96.12 89 TYR A C 1
ATOM 699 O O . TYR A 1 89 ? 0.166 -0.519 8.584 1.00 96.12 89 TYR A O 1
ATOM 707 N N . GLY A 1 90 ? -0.971 -1.668 7.031 1.00 95.38 90 GLY A N 1
ATOM 708 C CA . GLY A 1 90 ? -2.238 -1.711 7.760 1.00 95.38 90 GLY A CA 1
ATOM 709 C C . GLY A 1 90 ? -2.378 -2.883 8.740 1.00 95.38 90 GLY A C 1
ATOM 710 O O . GLY A 1 90 ? -3.349 -2.941 9.485 1.00 95.38 90 GLY A O 1
ATOM 711 N N . THR A 1 91 ? -1.424 -3.816 8.776 1.00 95.31 91 THR A N 1
ATOM 712 C CA . THR A 1 91 ? -1.398 -4.882 9.787 1.00 95.31 91 THR A CA 1
ATOM 713 C C . THR A 1 91 ? -0.834 -4.317 11.090 1.00 95.31 91 THR A C 1
ATOM 715 O O . THR A 1 91 ? 0.307 -3.848 11.106 1.00 95.31 91 THR A O 1
ATOM 718 N N . LEU A 1 92 ? -1.613 -4.359 12.174 1.00 95.06 92 LEU A N 1
ATOM 719 C CA . LEU A 1 92 ? -1.206 -3.839 13.484 1.00 95.06 92 LEU A CA 1
ATOM 720 C C . LEU A 1 92 ? 0.097 -4.498 13.965 1.00 95.06 92 LEU A C 1
ATOM 722 O O . LEU A 1 92 ? 0.292 -5.702 13.793 1.00 95.06 92 LEU A O 1
ATOM 726 N N . ASP A 1 93 ? 0.991 -3.693 14.541 1.00 95.62 93 ASP A N 1
ATOM 727 C CA . ASP A 1 93 ? 2.301 -4.104 15.064 1.00 95.62 93 ASP A CA 1
ATOM 728 C C . ASP A 1 93 ? 3.240 -4.740 14.028 1.00 95.62 93 ASP A C 1
ATOM 730 O O . ASP A 1 93 ? 4.260 -5.354 14.372 1.00 95.62 93 ASP A O 1
ATOM 734 N N . SER A 1 94 ? 2.954 -4.563 12.734 1.00 97.19 94 SER A N 1
ATOM 735 C CA . SER A 1 94 ? 3.916 -4.910 11.697 1.00 97.19 94 SER A CA 1
ATOM 736 C C . SER A 1 94 ? 5.201 -4.087 11.863 1.00 97.19 94 SER A C 1
ATOM 738 O O . SER A 1 94 ? 5.324 -3.186 12.691 1.00 97.19 94 SER A O 1
ATOM 740 N N . HIS A 1 95 ? 6.246 -4.434 11.118 1.00 98.00 95 HIS A N 1
ATOM 741 C CA . HIS A 1 95 ? 7.490 -3.674 11.156 1.00 98.00 95 HIS A CA 1
ATOM 742 C C . HIS A 1 95 ? 7.688 -2.972 9.828 1.00 98.00 95 HIS A C 1
ATOM 744 O O . HIS A 1 95 ? 7.967 -3.630 8.823 1.00 98.00 95 HIS A O 1
ATOM 750 N N . LYS A 1 96 ? 7.641 -1.633 9.846 1.00 98.00 96 LYS A N 1
ATOM 751 C CA . LYS A 1 96 ? 7.866 -0.780 8.669 1.00 98.00 96 LYS A CA 1
ATOM 752 C C . LYS A 1 96 ? 9.069 -1.224 7.839 1.00 98.00 96 LYS A C 1
ATOM 754 O O . LYS A 1 96 ? 8.964 -1.393 6.628 1.00 98.00 96 LYS A O 1
ATOM 759 N N . TYR A 1 97 ? 10.203 -1.485 8.495 1.00 98.12 97 TYR A N 1
ATOM 760 C CA . TYR A 1 97 ? 11.409 -1.975 7.826 1.00 98.12 97 TYR A CA 1
ATOM 761 C C . TYR A 1 97 ? 11.144 -3.260 7.029 1.00 98.12 97 TYR A C 1
ATOM 763 O O . TYR A 1 97 ? 11.535 -3.357 5.869 1.00 98.12 97 TYR A O 1
ATOM 771 N N . THR A 1 98 ? 10.459 -4.240 7.618 1.00 98.44 98 THR A N 1
ATOM 772 C CA . THR A 1 98 ? 10.116 -5.502 6.951 1.00 98.44 98 THR A CA 1
ATOM 773 C C . THR A 1 98 ? 9.179 -5.266 5.771 1.00 98.44 98 THR A C 1
ATOM 775 O O . THR A 1 98 ? 9.426 -5.807 4.691 1.00 98.44 98 THR A O 1
ATOM 778 N N . CYS A 1 99 ? 8.157 -4.423 5.940 1.00 98.12 99 CYS A N 1
ATOM 779 C CA . CYS A 1 99 ? 7.240 -4.050 4.866 1.00 98.12 99 CYS A CA 1
ATOM 780 C C . CYS A 1 99 ? 7.996 -3.424 3.683 1.00 98.12 99 CYS A C 1
ATOM 782 O O . CYS A 1 99 ? 7.901 -3.913 2.557 1.00 98.12 99 CYS A O 1
ATOM 784 N N . ASP A 1 100 ? 8.835 -2.421 3.941 1.00 98.25 100 ASP A N 1
ATOM 785 C CA . ASP A 1 100 ? 9.599 -1.700 2.917 1.00 98.25 100 ASP A CA 1
ATOM 786 C C . ASP A 1 100 ? 10.574 -2.616 2.158 1.00 98.25 100 ASP A C 1
ATOM 788 O O . ASP A 1 100 ? 10.726 -2.532 0.936 1.00 98.25 100 ASP A O 1
ATOM 792 N N . GLN A 1 101 ? 11.234 -3.537 2.870 1.00 98.25 101 GLN A N 1
ATOM 793 C CA . GLN A 1 101 ? 12.102 -4.539 2.244 1.00 98.25 101 GLN A CA 1
ATOM 794 C C . GLN A 1 101 ? 11.303 -5.493 1.356 1.00 98.25 101 GLN A C 1
ATOM 796 O O . GLN A 1 101 ? 11.772 -5.868 0.277 1.00 98.25 101 GLN A O 1
ATOM 801 N N . ASN A 1 102 ? 10.114 -5.896 1.804 1.00 98.31 102 ASN A N 1
ATOM 802 C CA . ASN A 1 102 ? 9.247 -6.795 1.057 1.00 98.31 102 ASN A CA 1
ATOM 803 C C . ASN A 1 102 ? 8.685 -6.132 -0.201 1.00 98.31 102 ASN A C 1
ATOM 805 O O . ASN A 1 102 ? 8.619 -6.812 -1.221 1.00 98.31 102 ASN A O 1
ATOM 809 N N . LEU A 1 103 ? 8.387 -4.827 -0.185 1.00 97.75 103 LEU A N 1
ATOM 810 C CA . LEU A 1 103 ? 8.010 -4.082 -1.392 1.00 97.75 103 LEU A CA 1
ATOM 811 C C . LEU A 1 103 ? 9.081 -4.230 -2.481 1.00 97.75 103 LEU A C 1
ATOM 813 O O . LEU A 1 103 ? 8.808 -4.761 -3.558 1.00 97.75 103 LEU A O 1
ATOM 817 N N . GLY A 1 104 ? 10.330 -3.868 -2.169 1.00 97.00 104 GLY A N 1
ATOM 818 C CA . GLY A 1 104 ? 11.434 -3.975 -3.128 1.00 97.00 104 GLY A CA 1
ATOM 819 C C . GLY A 1 104 ? 11.682 -5.411 -3.604 1.00 97.00 104 GLY A C 1
ATOM 820 O O . GLY A 1 104 ? 11.932 -5.640 -4.787 1.00 97.00 104 GLY A O 1
ATOM 821 N N . LYS A 1 105 ? 11.578 -6.407 -2.712 1.00 98.38 105 LYS A N 1
ATOM 822 C CA . LYS A 1 105 ? 11.704 -7.829 -3.083 1.00 98.38 105 LYS A CA 1
ATOM 823 C C . LYS A 1 105 ? 10.582 -8.276 -4.021 1.00 98.38 105 LYS A C 1
ATOM 825 O O . LYS A 1 105 ? 10.870 -8.899 -5.038 1.00 98.38 105 LYS A O 1
ATOM 830 N N . ASN A 1 106 ? 9.333 -7.944 -3.706 1.00 98.19 106 ASN A N 1
ATOM 831 C CA . ASN A 1 106 ? 8.167 -8.330 -4.499 1.00 98.19 106 ASN A CA 1
ATOM 832 C C . ASN A 1 106 ? 8.188 -7.674 -5.885 1.00 98.19 106 ASN A C 1
ATOM 834 O O . ASN A 1 106 ? 7.919 -8.342 -6.878 1.00 98.19 106 ASN A O 1
ATOM 838 N N . MET A 1 107 ? 8.606 -6.411 -5.982 1.00 97.56 107 MET A N 1
ATOM 839 C CA . MET A 1 107 ? 8.795 -5.752 -7.277 1.00 97.56 107 MET A CA 1
ATOM 840 C C . MET A 1 107 ? 9.928 -6.391 -8.091 1.00 97.56 107 MET A C 1
ATOM 842 O O . MET A 1 107 ? 9.777 -6.623 -9.288 1.00 97.56 107 MET A O 1
ATOM 846 N N . LYS A 1 108 ? 11.053 -6.757 -7.457 1.00 97.75 108 LYS A N 1
ATOM 847 C CA . LYS A 1 108 ? 12.125 -7.513 -8.134 1.00 97.75 108 LYS A CA 1
ATOM 848 C C . LYS A 1 108 ? 11.652 -8.880 -8.622 1.00 97.75 108 LYS A C 1
ATOM 850 O O . LYS A 1 108 ? 12.115 -9.334 -9.666 1.00 97.75 108 LYS A O 1
ATOM 855 N N . LEU A 1 109 ? 10.738 -9.529 -7.899 1.00 97.69 109 LEU A N 1
ATOM 856 C CA . LEU A 1 109 ? 10.110 -10.766 -8.360 1.00 97.69 109 LEU A CA 1
ATOM 857 C C . LEU A 1 109 ? 9.272 -10.521 -9.621 1.00 97.69 109 LEU A C 1
ATOM 859 O O . LEU A 1 109 ? 9.472 -11.251 -10.586 1.00 97.69 109 LEU A O 1
ATOM 863 N N . ALA A 1 110 ? 8.462 -9.458 -9.675 1.00 96.44 110 ALA A N 1
ATOM 864 C CA . ALA A 1 110 ? 7.732 -9.068 -10.890 1.00 96.44 110 ALA A CA 1
ATOM 865 C C . ALA A 1 110 ? 8.683 -8.815 -12.080 1.00 96.44 110 ALA A C 1
ATOM 867 O O . ALA A 1 110 ? 8.517 -9.358 -13.174 1.00 96.44 110 ALA A O 1
ATOM 868 N N . CYS A 1 111 ? 9.795 -8.104 -11.849 1.00 96.56 111 CYS A N 1
ATOM 869 C CA . CYS A 1 111 ? 10.849 -7.913 -12.854 1.00 96.56 111 CYS A CA 1
ATOM 870 C C . CYS A 1 111 ? 11.447 -9.233 -13.377 1.00 96.56 111 CYS A C 1
ATOM 872 O O . CYS A 1 111 ? 11.956 -9.311 -14.503 1.00 96.56 111 CYS A O 1
ATOM 874 N N . GLN A 1 112 ? 11.461 -10.278 -12.551 1.00 95.62 112 GLN A N 1
ATOM 875 C CA . GLN A 1 112 ? 11.967 -11.592 -12.929 1.00 95.62 112 GLN A CA 1
ATOM 876 C C . GLN A 1 112 ? 10.913 -12.423 -13.663 1.00 95.62 112 GLN A C 1
ATOM 878 O O . GLN A 1 112 ? 11.262 -13.040 -14.676 1.00 95.62 112 GLN A O 1
ATOM 883 N N . SER A 1 113 ? 9.673 -12.440 -13.172 1.00 95.00 113 SER A N 1
ATOM 884 C CA . SER A 1 113 ? 8.585 -13.277 -13.685 1.00 95.00 113 SER A CA 1
ATOM 885 C C . SER A 1 113 ? 7.995 -12.757 -14.989 1.00 95.00 113 SER A C 1
ATOM 887 O O . SER A 1 113 ? 7.697 -13.552 -15.887 1.00 95.00 113 SER A O 1
ATOM 889 N N . ASP A 1 114 ? 7.874 -11.440 -15.123 1.00 93.56 114 ASP A N 1
ATOM 890 C CA . ASP A 1 114 ? 7.005 -10.852 -16.141 1.00 93.56 114 ASP A CA 1
ATOM 891 C C . ASP A 1 114 ? 7.792 -10.385 -17.369 1.00 93.56 114 ASP A C 1
ATOM 893 O O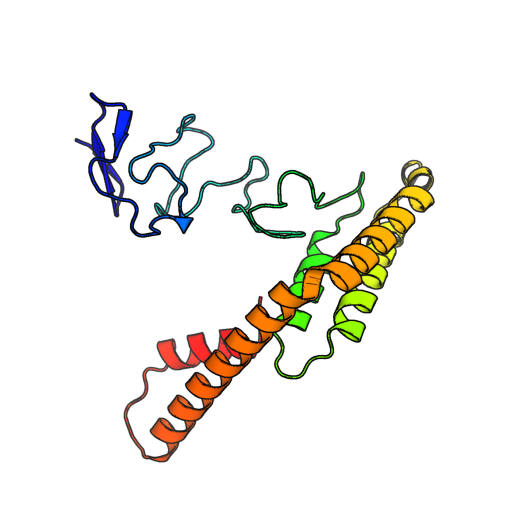 . ASP A 1 114 ? 7.317 -10.464 -18.504 1.00 93.56 114 ASP A O 1
ATOM 897 N N . LEU A 1 115 ? 9.049 -9.971 -17.174 1.00 91.94 115 LEU A N 1
ATOM 898 C CA . LEU A 1 115 ? 9.943 -9.609 -18.273 1.00 91.94 115 LEU A CA 1
ATOM 899 C C . LEU A 1 115 ? 10.455 -10.870 -18.985 1.00 91.94 115 LEU A C 1
ATOM 901 O O . LEU A 1 115 ? 11.399 -11.538 -18.545 1.00 91.94 115 LEU A O 1
ATOM 905 N N . LYS A 1 116 ? 9.837 -11.180 -20.129 1.00 92.38 116 LYS A N 1
ATOM 906 C CA . LYS A 1 116 ? 10.140 -12.339 -20.985 1.00 92.38 116 LYS A CA 1
ATOM 907 C C . LYS A 1 116 ? 10.672 -11.909 -22.357 1.00 92.38 116 LYS A C 1
ATOM 909 O O . LYS A 1 116 ? 10.532 -10.762 -22.770 1.00 92.38 116 LYS A O 1
ATOM 914 N N . GLY A 1 117 ? 11.314 -12.834 -23.074 1.00 91.44 117 GLY A N 1
ATOM 915 C CA . GLY A 1 117 ? 11.877 -12.558 -24.403 1.00 91.44 117 GLY A CA 1
ATOM 916 C C . GLY A 1 117 ? 12.825 -11.352 -24.403 1.00 91.44 117 GLY A C 1
ATOM 917 O O . GLY A 1 117 ? 13.689 -11.245 -23.531 1.00 91.44 117 GLY A O 1
ATOM 918 N N . PHE A 1 118 ? 12.627 -10.434 -25.353 1.00 89.06 118 PHE A N 1
ATOM 919 C CA . PHE A 1 118 ? 13.416 -9.203 -25.476 1.00 89.06 118 PHE A CA 1
ATOM 920 C C . PHE A 1 118 ? 13.251 -8.262 -24.268 1.00 89.06 118 PHE A C 1
ATOM 922 O O . PHE A 1 118 ? 14.186 -7.552 -23.911 1.00 89.06 118 PHE A O 1
ATOM 929 N N . HIS A 1 119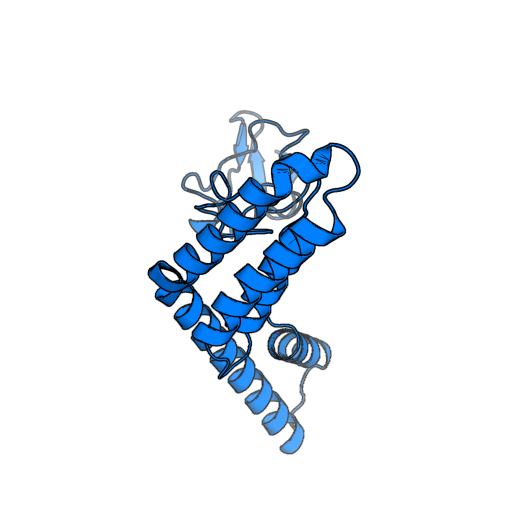 ? 12.123 -8.324 -23.545 1.00 89.00 119 HIS A N 1
ATOM 930 C CA . HIS A 1 119 ? 11.870 -7.463 -22.384 1.00 89.00 119 HIS A CA 1
ATOM 931 C C . HIS A 1 119 ? 12.827 -7.744 -21.212 1.00 89.00 119 HIS A C 1
ATOM 933 O O . HIS A 1 119 ? 12.983 -6.903 -20.329 1.00 89.00 119 HIS A O 1
ATOM 939 N N . LYS A 1 120 ? 13.536 -8.886 -21.215 1.00 91.94 120 LYS A N 1
ATOM 940 C CA . LYS A 1 120 ? 14.601 -9.183 -20.239 1.00 91.94 120 LYS A CA 1
ATOM 941 C C . LYS A 1 120 ? 15.720 -8.137 -20.239 1.00 91.94 120 LYS A C 1
ATOM 943 O O . LYS A 1 120 ? 16.365 -7.963 -19.207 1.00 91.94 120 LYS A O 1
ATOM 948 N N . LEU A 1 121 ? 15.928 -7.424 -21.351 1.00 92.25 121 LEU A N 1
ATOM 949 C CA . LEU A 1 121 ? 16.892 -6.322 -21.445 1.00 92.25 121 LEU A CA 1
ATOM 950 C C . LEU A 1 121 ? 16.565 -5.173 -20.479 1.00 92.25 121 LEU A C 1
ATOM 952 O O . LEU A 1 121 ? 17.478 -4.504 -20.005 1.00 92.25 121 LEU A O 1
ATOM 956 N N . TYR A 1 122 ? 15.291 -4.989 -20.114 1.00 92.00 122 TYR A N 1
ATOM 957 C CA . TYR A 1 122 ? 14.859 -3.970 -19.153 1.00 92.00 122 TYR A CA 1
ATOM 958 C C . TYR A 1 122 ? 15.015 -4.401 -17.689 1.00 92.00 122 TYR A C 1
ATOM 960 O O . TYR A 1 122 ? 14.776 -3.599 -16.789 1.00 92.00 122 TYR A O 1
ATOM 968 N N . ARG A 1 123 ? 15.430 -5.645 -17.407 1.00 94.69 123 ARG A N 1
ATOM 969 C CA . ARG A 1 123 ? 15.524 -6.165 -16.033 1.00 94.69 123 ARG A CA 1
ATOM 970 C C . ARG A 1 123 ? 16.442 -5.343 -15.112 1.00 94.69 123 ARG A C 1
ATOM 972 O O . ARG A 1 123 ? 16.042 -5.135 -13.969 1.00 94.69 123 ARG A O 1
ATOM 979 N N . PRO A 1 124 ? 17.618 -4.841 -15.544 1.00 95.56 124 PRO A N 1
ATOM 980 C CA . PRO A 1 124 ? 18.434 -3.961 -14.706 1.00 95.56 124 PRO A CA 1
ATOM 981 C C . PRO A 1 124 ? 17.706 -2.666 -14.325 1.00 95.56 124 PRO A C 1
ATOM 983 O O . PRO A 1 124 ? 17.721 -2.284 -13.159 1.00 95.56 124 PRO A O 1
ATOM 986 N N . LEU A 1 125 ? 17.011 -2.040 -15.283 1.00 95.31 125 LEU A N 1
ATOM 987 C CA . LEU A 1 125 ? 16.207 -0.839 -15.045 1.00 95.31 125 LEU A CA 1
ATOM 988 C C . LEU A 1 125 ? 15.044 -1.132 -14.085 1.00 95.31 125 LEU A C 1
ATOM 990 O O . LEU A 1 125 ? 14.836 -0.396 -13.126 1.00 95.31 125 LEU A O 1
ATOM 994 N N . CYS A 1 126 ? 14.339 -2.245 -14.297 1.00 96.25 126 CYS A N 1
ATOM 995 C CA . CYS A 1 126 ? 13.243 -2.700 -13.442 1.00 96.25 126 CYS A CA 1
ATOM 996 C C . CYS A 1 126 ? 13.697 -2.946 -11.997 1.00 96.25 126 CYS A C 1
ATOM 998 O O . CYS A 1 126 ? 13.096 -2.431 -11.058 1.00 96.25 126 CYS A O 1
ATOM 1000 N N . ASN A 1 127 ? 14.815 -3.654 -11.810 1.00 96.69 127 ASN A N 1
ATOM 1001 C CA . ASN A 1 127 ? 15.395 -3.874 -10.486 1.00 96.69 127 ASN A CA 1
ATOM 1002 C C . ASN A 1 127 ? 15.827 -2.559 -9.821 1.00 96.69 127 ASN A C 1
ATOM 1004 O O . ASN A 1 127 ? 15.657 -2.415 -8.612 1.00 96.69 127 ASN A O 1
ATOM 1008 N N . GLY A 1 128 ? 16.360 -1.611 -10.600 1.00 96.31 128 GLY A N 1
ATOM 1009 C CA . GLY A 1 128 ? 16.708 -0.276 -10.118 1.00 96.31 128 GLY A CA 1
ATOM 1010 C C . GLY A 1 128 ? 15.489 0.510 -9.632 1.00 96.31 128 GLY A C 1
ATOM 1011 O O . GLY A 1 128 ? 15.553 1.134 -8.578 1.00 96.31 128 GLY A O 1
ATOM 1012 N N . MET A 1 129 ? 14.355 0.423 -10.335 1.00 94.88 129 MET A N 1
ATOM 1013 C CA . MET A 1 129 ? 13.097 1.010 -9.860 1.00 94.88 129 MET A CA 1
ATOM 1014 C C . MET A 1 129 ? 12.575 0.326 -8.602 1.00 94.88 129 MET A C 1
ATOM 1016 O O . MET A 1 129 ? 12.201 1.022 -7.667 1.00 94.88 129 MET A O 1
ATOM 1020 N N . ALA A 1 130 ? 12.628 -1.003 -8.520 1.00 96.81 130 ALA A N 1
ATOM 1021 C CA . ALA A 1 130 ? 12.254 -1.722 -7.303 1.00 96.81 130 ALA A CA 1
ATOM 1022 C C . ALA A 1 130 ? 13.091 -1.285 -6.079 1.00 96.81 130 ALA A C 1
ATOM 1024 O O . ALA A 1 130 ? 12.561 -1.122 -4.979 1.00 96.81 130 ALA A O 1
ATOM 1025 N N . ASP A 1 131 ? 14.395 -1.045 -6.267 1.00 97.25 131 ASP A N 1
ATOM 1026 C CA . ASP A 1 131 ? 15.255 -0.466 -5.226 1.00 97.25 131 ASP A CA 1
ATOM 1027 C C . ASP A 1 131 ? 14.896 0.994 -4.917 1.00 97.25 131 ASP A C 1
ATOM 1029 O O . ASP A 1 131 ? 14.906 1.392 -3.751 1.00 97.25 131 ASP A O 1
ATOM 1033 N N . GLY A 1 132 ? 14.535 1.775 -5.938 1.00 94.94 132 GLY A N 1
ATOM 1034 C CA . GLY A 1 132 ? 14.037 3.141 -5.792 1.00 94.94 132 GLY A CA 1
ATOM 1035 C C . GLY A 1 132 ? 12.759 3.220 -4.956 1.00 94.94 132 GLY A C 1
ATOM 1036 O O . GLY A 1 132 ? 12.678 4.055 -4.061 1.00 94.94 132 GLY A O 1
ATOM 1037 N N . TYR A 1 133 ? 11.807 2.311 -5.175 1.00 95.75 133 TYR A N 1
ATOM 1038 C CA . TYR A 1 133 ? 10.551 2.241 -4.421 1.00 95.75 133 TYR A CA 1
ATOM 1039 C C . TYR A 1 133 ? 10.806 1.918 -2.964 1.00 95.75 133 TYR A C 1
ATOM 1041 O O . TYR A 1 133 ? 10.382 2.667 -2.087 1.00 95.75 133 TYR A O 1
ATOM 1049 N N . LYS A 1 134 ? 11.582 0.859 -2.705 1.00 97.69 134 LYS A N 1
ATOM 1050 C CA . LYS A 1 134 ? 12.032 0.521 -1.354 1.00 97.69 134 LYS A CA 1
ATOM 1051 C C . LYS A 1 134 ? 12.687 1.728 -0.677 1.00 97.69 134 LYS A C 1
ATOM 1053 O O . LYS A 1 134 ? 12.381 2.025 0.472 1.00 97.69 134 LYS A O 1
ATOM 1058 N N . LEU A 1 135 ? 13.596 2.421 -1.368 1.00 96.94 135 LEU A N 1
ATOM 1059 C CA . LEU A 1 135 ? 14.275 3.593 -0.819 1.00 96.94 135 LEU A CA 1
ATOM 1060 C C . LEU A 1 135 ? 13.291 4.726 -0.507 1.00 96.94 135 LEU A C 1
ATOM 1062 O O . LEU A 1 135 ? 13.420 5.358 0.541 1.00 96.94 135 LEU A O 1
ATOM 1066 N N . ALA A 1 136 ? 12.327 4.972 -1.396 1.00 94.25 136 ALA A N 1
ATOM 1067 C CA . ALA A 1 136 ? 11.312 6.000 -1.230 1.00 94.25 136 ALA A CA 1
ATOM 1068 C C . ALA A 1 136 ? 10.449 5.725 0.006 1.00 94.25 136 ALA A C 1
ATOM 1070 O O . ALA A 1 136 ? 10.387 6.575 0.892 1.00 94.25 136 ALA A O 1
ATOM 1071 N N . VAL A 1 137 ? 9.881 4.521 0.140 1.00 95.12 137 VAL A N 1
ATOM 1072 C CA . VAL A 1 137 ? 9.058 4.175 1.312 1.00 95.12 137 VAL A CA 1
ATOM 1073 C C . VAL A 1 137 ? 9.887 4.135 2.596 1.00 95.12 137 VAL A C 1
ATOM 1075 O O . VAL A 1 137 ? 9.446 4.630 3.632 1.00 95.12 137 VAL A O 1
ATOM 1078 N N . SER A 1 138 ? 11.143 3.677 2.539 1.00 96.75 138 SER A N 1
ATOM 1079 C CA . SER A 1 138 ? 12.045 3.707 3.696 1.00 96.75 138 SER A CA 1
ATOM 1080 C C . SER A 1 138 ? 12.361 5.122 4.173 1.00 96.75 138 SER A C 1
ATOM 1082 O O . SER A 1 138 ? 12.434 5.332 5.380 1.00 96.75 138 SER A O 1
ATOM 1084 N N . LYS A 1 139 ? 12.528 6.087 3.261 1.00 96.44 139 LYS A N 1
ATOM 1085 C CA . LYS A 1 139 ? 12.877 7.474 3.607 1.00 96.44 139 LYS A CA 1
ATOM 1086 C C . LYS A 1 139 ? 11.679 8.367 3.908 1.00 96.44 139 LYS A C 1
ATOM 1088 O O . LYS A 1 139 ? 11.793 9.240 4.760 1.00 96.44 139 LYS A O 1
ATOM 1093 N N . PHE A 1 140 ? 10.573 8.179 3.197 1.00 93.69 140 PHE A N 1
ATOM 1094 C CA . PHE A 1 140 ? 9.449 9.120 3.184 1.00 93.69 140 PHE A CA 1
ATOM 1095 C C . PHE A 1 140 ? 8.128 8.495 3.644 1.00 93.69 140 PHE A C 1
ATOM 1097 O O . PHE A 1 140 ? 7.187 9.221 3.932 1.00 93.69 140 PHE A O 1
ATOM 1104 N N . GLY A 1 141 ? 8.054 7.169 3.775 1.00 93.31 141 GLY A N 1
ATOM 1105 C CA . GLY A 1 141 ? 6.819 6.458 4.120 1.00 93.31 141 GLY A CA 1
ATOM 1106 C C . GLY A 1 141 ? 6.452 6.452 5.606 1.00 93.31 141 GLY A C 1
ATOM 1107 O O . GLY A 1 141 ? 5.548 5.717 5.979 1.00 93.31 141 GLY A O 1
ATOM 1108 N N . GLN A 1 142 ? 7.149 7.194 6.477 1.00 95.56 142 GLN A N 1
ATOM 1109 C CA . GLN A 1 142 ? 6.883 7.147 7.925 1.00 95.56 142 GLN A CA 1
ATOM 1110 C C . GLN A 1 142 ? 5.479 7.648 8.269 1.00 95.56 142 GLN A C 1
ATOM 1112 O O . GLN A 1 142 ? 4.760 6.963 8.981 1.00 95.56 142 GLN A O 1
ATOM 1117 N N . SER A 1 143 ? 5.059 8.785 7.713 1.00 93.25 143 SER A N 1
ATOM 1118 C CA . SER A 1 143 ? 3.722 9.330 7.968 1.00 93.25 143 SER A CA 1
ATOM 1119 C C . SER A 1 143 ? 2.609 8.403 7.479 1.00 93.25 143 SER A C 1
ATOM 1121 O O . SER A 1 143 ? 1.618 8.218 8.176 1.00 93.25 143 SER A O 1
ATOM 1123 N N . ALA A 1 144 ? 2.780 7.798 6.299 1.00 92.25 144 ALA A N 1
ATOM 1124 C CA . ALA A 1 144 ? 1.830 6.831 5.752 1.00 92.25 144 ALA A CA 1
ATOM 1125 C C . ALA A 1 144 ? 1.747 5.568 6.621 1.00 92.25 144 ALA A C 1
ATOM 1127 O O . ALA A 1 144 ? 0.656 5.074 6.888 1.00 92.25 144 ALA A O 1
ATOM 1128 N N . TYR A 1 145 ? 2.893 5.080 7.101 1.00 95.88 145 TYR A N 1
ATOM 1129 C CA . TYR A 1 145 ? 2.958 3.956 8.027 1.00 95.88 145 TYR A CA 1
ATOM 1130 C C . TYR A 1 145 ? 2.255 4.268 9.353 1.00 95.88 145 TYR A C 1
ATOM 1132 O O . TYR A 1 145 ? 1.404 3.497 9.781 1.00 95.88 145 TYR A O 1
ATOM 1140 N N . ASP A 1 146 ? 2.560 5.410 9.975 1.00 95.94 146 ASP A N 1
ATOM 1141 C CA . ASP A 1 146 ? 1.964 5.802 11.256 1.00 95.94 146 ASP A CA 1
ATOM 1142 C C . ASP A 1 146 ? 0.440 5.956 11.135 1.00 95.94 146 ASP A C 1
ATOM 1144 O O . ASP A 1 146 ? -0.299 5.452 11.977 1.00 95.94 146 ASP A O 1
ATOM 1148 N N . ALA A 1 147 ? -0.041 6.571 10.048 1.00 93.56 147 ALA A N 1
ATOM 1149 C CA . ALA A 1 147 ? -1.471 6.701 9.771 1.00 93.56 147 ALA A CA 1
ATOM 1150 C C . ALA A 1 147 ? -2.154 5.338 9.553 1.00 93.56 147 ALA A C 1
ATOM 1152 O O . ALA A 1 147 ? -3.265 5.112 10.038 1.00 93.56 147 ALA A O 1
ATOM 1153 N N . ALA A 1 148 ? -1.495 4.413 8.849 1.00 93.62 148 ALA A N 1
ATOM 1154 C CA . ALA A 1 148 ? -2.009 3.061 8.649 1.00 93.62 148 ALA A CA 1
ATOM 1155 C C . ALA A 1 148 ? -2.068 2.272 9.968 1.00 93.62 148 ALA A C 1
ATOM 1157 O O . ALA A 1 148 ? -3.063 1.596 10.226 1.00 93.62 148 ALA A O 1
ATOM 1158 N N . GLN A 1 149 ? -1.056 2.410 10.830 1.00 96.81 149 GLN A N 1
ATOM 1159 C CA . GLN A 1 149 ? -1.029 1.787 12.157 1.00 96.81 149 GLN A CA 1
ATOM 1160 C C . GLN A 1 149 ? -2.086 2.374 13.099 1.00 96.81 149 GLN A C 1
ATOM 1162 O O . GLN A 1 149 ? -2.743 1.629 13.822 1.00 96.81 149 GLN A O 1
ATOM 1167 N N . GLU A 1 150 ? -2.303 3.691 13.073 1.00 95.31 150 GLU A N 1
ATOM 1168 C CA . GLU A 1 150 ? -3.371 4.333 13.846 1.00 95.31 150 GLU A CA 1
ATOM 1169 C C . GLU A 1 150 ? -4.751 3.831 13.406 1.00 95.31 150 GLU A C 1
ATOM 1171 O O . GLU A 1 150 ? -5.582 3.470 14.243 1.00 95.31 150 GLU A O 1
ATOM 1176 N N . LYS A 1 151 ? -4.982 3.744 12.090 1.00 95.00 151 LYS A N 1
ATOM 1177 C CA . LYS A 1 151 ? -6.211 3.166 11.543 1.00 95.00 151 LYS A CA 1
ATOM 1178 C C . LYS A 1 151 ? -6.383 1.711 11.985 1.00 95.00 151 LYS A C 1
ATOM 1180 O O . LYS A 1 151 ? -7.457 1.365 12.468 1.00 95.00 151 LYS A O 1
ATOM 1185 N N . ALA A 1 152 ? -5.336 0.894 11.873 1.00 94.88 152 ALA A N 1
ATOM 1186 C CA . ALA A 1 152 ? -5.364 -0.503 12.295 1.00 94.88 152 ALA A CA 1
ATOM 1187 C C . ALA A 1 152 ? -5.737 -0.628 13.777 1.00 94.88 152 ALA A C 1
ATOM 1189 O O . ALA A 1 152 ? -6.630 -1.391 14.128 1.00 94.88 152 ALA A O 1
ATOM 1190 N N . LEU A 1 153 ? -5.122 0.177 14.648 1.00 96.06 153 LEU A N 1
ATOM 1191 C CA . LEU A 1 153 ? -5.427 0.180 16.077 1.00 96.06 153 LEU A CA 1
ATOM 1192 C C . LEU A 1 153 ? -6.898 0.520 16.354 1.00 96.06 153 LEU A C 1
ATOM 1194 O O . LEU A 1 153 ? -7.509 -0.071 17.243 1.00 96.06 153 LEU A O 1
ATOM 1198 N N . ASN A 1 154 ? -7.470 1.469 15.614 1.00 95.50 154 ASN A N 1
ATOM 1199 C CA . ASN A 1 154 ? -8.880 1.827 15.756 1.00 95.50 154 ASN A CA 1
ATOM 1200 C C . ASN A 1 154 ? -9.807 0.707 15.263 1.00 95.50 154 ASN A C 1
ATOM 1202 O O . ASN A 1 154 ? -10.769 0.392 15.958 1.00 95.50 154 ASN A O 1
ATOM 1206 N N . ASP A 1 155 ? -9.484 0.066 14.136 1.00 93.94 155 ASP A N 1
ATOM 1207 C CA . ASP A 1 155 ? -10.234 -1.088 13.622 1.00 93.94 155 ASP A CA 1
ATOM 1208 C C . ASP A 1 155 ? -10.209 -2.263 14.627 1.00 93.94 155 ASP A C 1
ATOM 1210 O O . ASP A 1 155 ? -11.243 -2.874 14.892 1.00 93.94 155 ASP A O 1
ATOM 1214 N N . TYR A 1 156 ? -9.060 -2.533 15.262 1.00 94.62 156 TYR A N 1
ATOM 1215 C CA . TYR A 1 156 ? -8.937 -3.551 16.316 1.00 94.62 156 TYR A CA 1
ATOM 1216 C C . TYR A 1 156 ? -9.750 -3.214 17.572 1.00 94.62 156 TYR A C 1
ATOM 1218 O O . TYR A 1 156 ? -10.430 -4.087 18.104 1.00 94.62 156 TYR A O 1
ATOM 1226 N N . LYS A 1 157 ? -9.716 -1.959 18.039 1.00 95.81 157 LYS A N 1
ATOM 1227 C CA . LYS A 1 157 ? -10.522 -1.514 19.193 1.00 95.81 157 LYS A CA 1
ATOM 1228 C C . LYS A 1 157 ? -12.019 -1.620 18.921 1.00 95.81 157 LYS A C 1
ATOM 1230 O O . LYS A 1 157 ? -12.787 -1.951 19.820 1.00 95.81 157 LYS A O 1
ATOM 1235 N N . GLU A 1 158 ? -12.438 -1.304 17.699 1.00 95.50 158 GLU A N 1
ATOM 1236 C CA . GLU A 1 158 ? -13.831 -1.447 17.287 1.00 95.50 158 GLU A CA 1
ATOM 1237 C C . GLU A 1 158 ? -14.250 -2.920 17.292 1.00 95.50 158 GLU A C 1
ATOM 1239 O O . GLU A 1 158 ? -15.315 -3.238 17.817 1.00 95.50 158 GLU A O 1
ATOM 1244 N N . LEU A 1 159 ? -13.398 -3.821 16.789 1.00 95.06 159 LEU A N 1
ATOM 1245 C CA . LEU A 1 159 ? -13.660 -5.260 16.818 1.00 95.06 159 LEU A CA 1
ATOM 1246 C C . LEU A 1 159 ? -13.756 -5.789 18.256 1.00 95.06 159 LEU A C 1
ATOM 1248 O O . LEU A 1 159 ? -14.735 -6.445 18.592 1.00 95.06 159 LEU A O 1
ATOM 1252 N N . GLU A 1 160 ? -12.804 -5.428 19.120 1.00 95.56 160 GLU A N 1
ATOM 1253 C CA . GLU A 1 160 ? -12.787 -5.836 20.532 1.00 95.56 160 GLU A CA 1
ATOM 1254 C C . GLU A 1 160 ? -14.037 -5.353 21.283 1.00 95.56 160 GLU A C 1
ATOM 1256 O O . GLU A 1 160 ? -14.637 -6.093 22.060 1.00 95.56 160 GLU A O 1
ATOM 1261 N N . MET A 1 161 ? -14.491 -4.126 21.017 1.00 96.00 161 MET A N 1
ATOM 1262 C CA . MET A 1 161 ? -15.740 -3.615 21.582 1.00 96.00 161 MET A CA 1
ATOM 1263 C C . MET A 1 161 ? -16.953 -4.434 21.121 1.00 96.00 161 MET A C 1
ATOM 1265 O O . MET A 1 161 ? -17.846 -4.704 21.924 1.00 96.00 161 MET A O 1
ATOM 1269 N N . LEU A 1 162 ? -17.011 -4.820 19.843 1.00 94.88 162 LEU A N 1
ATOM 1270 C CA . LEU A 1 162 ? -18.103 -5.641 19.317 1.00 94.88 162 LEU A CA 1
ATOM 1271 C C . LEU A 1 162 ? -18.084 -7.060 19.899 1.00 94.88 162 LEU A C 1
ATOM 1273 O O . LEU A 1 162 ? -19.151 -7.579 20.229 1.00 94.88 162 LEU A O 1
ATOM 1277 N N . ASP A 1 163 ? -16.902 -7.653 20.073 1.00 95.81 163 ASP A N 1
ATOM 1278 C CA . ASP A 1 163 ? -16.734 -8.949 20.740 1.00 95.81 163 ASP A CA 1
ATOM 1279 C C . ASP A 1 163 ? -17.234 -8.877 22.198 1.00 95.81 163 ASP A C 1
ATOM 1281 O O . ASP A 1 163 ? -18.046 -9.702 22.619 1.00 95.81 163 ASP A O 1
ATOM 1285 N N . LEU A 1 164 ? -16.859 -7.830 22.947 1.00 96.38 164 LEU A N 1
ATOM 1286 C CA . LEU A 1 164 ? -17.336 -7.608 24.320 1.00 96.38 164 LEU A CA 1
ATOM 1287 C C . LEU A 1 164 ? -18.861 -7.448 24.400 1.00 96.38 164 LEU A C 1
ATOM 1289 O O . LEU A 1 164 ? -19.492 -7.967 25.320 1.00 96.38 164 LEU A O 1
ATOM 1293 N N . LEU A 1 165 ? -19.480 -6.742 23.449 1.00 95.31 165 LEU A N 1
ATOM 1294 C CA . LEU A 1 165 ? -20.939 -6.612 23.399 1.00 95.31 165 LEU A CA 1
ATOM 1295 C C . LEU A 1 165 ? -21.620 -7.974 23.198 1.00 95.31 165 LEU A C 1
ATOM 1297 O O . LEU A 1 165 ? -22.604 -8.265 23.881 1.00 95.31 165 LEU A O 1
ATOM 1301 N N . GLN A 1 166 ? -21.080 -8.832 22.326 1.00 94.25 166 GLN A N 1
ATOM 1302 C CA . GLN A 1 166 ? -21.595 -10.194 22.145 1.00 94.25 166 GLN A CA 1
ATOM 1303 C C . GLN A 1 166 ? -21.464 -11.031 23.424 1.00 94.25 166 GLN A C 1
ATOM 1305 O O . GLN A 1 166 ? -22.406 -11.739 23.785 1.00 94.25 166 GLN A O 1
ATOM 1310 N N . GLU A 1 167 ? -20.341 -10.923 24.140 1.00 95.75 167 GLU A N 1
ATOM 1311 C CA . GLU A 1 167 ? -20.132 -11.612 25.422 1.00 95.75 167 GLU A CA 1
ATOM 1312 C C . GLU A 1 167 ? -21.117 -11.159 26.508 1.00 95.75 167 GLU A C 1
ATOM 1314 O O . GLU A 1 167 ? -21.581 -11.971 27.312 1.00 95.75 167 GLU A O 1
ATOM 1319 N N . LEU A 1 168 ? -21.479 -9.874 26.513 1.00 96.81 168 LEU A N 1
ATOM 1320 C CA . LEU A 1 168 ? -22.472 -9.305 27.427 1.00 96.81 168 LEU A CA 1
ATOM 1321 C C . LEU A 1 168 ? -23.925 -9.625 27.028 1.00 96.81 168 LEU A C 1
ATOM 1323 O O . LEU A 1 168 ? -24.848 -9.293 27.773 1.00 96.81 168 LEU A O 1
ATOM 1327 N N . GLY A 1 169 ? -24.143 -10.291 25.890 1.00 95.25 169 GLY A N 1
ATOM 1328 C CA . GLY A 1 169 ? -25.473 -10.612 25.372 1.00 95.25 169 GLY A CA 1
ATOM 1329 C C . GLY A 1 169 ? -26.200 -9.419 24.747 1.00 95.25 169 GLY A C 1
ATOM 1330 O O . GLY A 1 169 ? -27.414 -9.486 24.542 1.00 95.25 169 GLY A O 1
ATOM 1331 N N . GLU A 1 170 ? -25.479 -8.338 24.445 1.00 96.31 170 GLU A N 1
ATOM 1332 C CA . GLU A 1 170 ? -26.020 -7.186 23.730 1.00 96.31 170 GLU A CA 1
ATOM 1333 C C . GLU A 1 170 ? -26.226 -7.530 22.242 1.00 96.31 170 GLU A C 1
ATOM 1335 O O . GLU A 1 170 ? -25.439 -8.273 21.644 1.00 96.31 170 GLU A O 1
ATOM 1340 N N . PRO A 1 171 ? -27.285 -7.010 21.598 1.00 93.25 171 PRO A N 1
ATOM 1341 C CA . PRO A 1 171 ? -27.548 -7.289 20.194 1.00 93.25 171 PRO A CA 1
ATOM 1342 C C . PRO A 1 171 ? -26.514 -6.598 19.290 1.00 93.25 171 PRO A C 1
ATOM 1344 O O . PRO A 1 171 ? -26.504 -5.374 19.166 1.00 93.25 171 PRO A O 1
ATOM 1347 N N . VAL A 1 172 ? -25.690 -7.386 18.593 1.00 92.94 172 VAL A N 1
ATOM 1348 C CA . VAL A 1 172 ? -24.725 -6.908 17.587 1.00 92.94 172 VAL A CA 1
ATOM 1349 C C . VAL A 1 172 ? -25.179 -7.303 16.181 1.00 92.94 172 VAL A C 1
ATOM 1351 O O . VAL A 1 172 ? -25.529 -8.456 15.928 1.00 92.94 172 VAL A O 1
ATOM 1354 N N . ASN A 1 173 ? -25.169 -6.351 15.244 1.00 94.12 173 ASN A N 1
ATOM 1355 C CA . ASN A 1 173 ? -25.488 -6.615 13.842 1.00 94.12 173 ASN A CA 1
ATOM 1356 C C . ASN A 1 173 ? -24.345 -7.402 13.174 1.00 94.12 173 ASN A C 1
ATOM 1358 O O . ASN A 1 173 ? -23.203 -6.942 13.145 1.00 94.12 173 ASN A O 1
ATOM 1362 N N . SER A 1 174 ? -24.654 -8.569 12.602 1.00 92.44 174 SER A N 1
ATOM 1363 C CA . SER A 1 174 ? -23.659 -9.435 11.957 1.00 92.44 174 SER A CA 1
ATOM 1364 C C . SER A 1 174 ? -23.011 -8.808 10.723 1.00 92.44 174 SER A C 1
ATOM 1366 O O . SER A 1 174 ? -21.833 -9.047 10.473 1.00 92.44 174 SER A O 1
ATOM 1368 N N . ASP A 1 175 ? -23.743 -7.995 9.960 1.00 93.19 175 ASP A N 1
ATOM 1369 C CA . ASP A 1 175 ? -23.183 -7.292 8.802 1.00 93.19 175 ASP A CA 1
ATOM 1370 C C . ASP A 1 175 ? -22.163 -6.243 9.240 1.00 93.19 175 ASP A C 1
ATOM 1372 O O . ASP A 1 175 ? -21.147 -6.057 8.574 1.00 93.19 175 ASP A O 1
ATOM 1376 N N . ASP A 1 176 ? -22.414 -5.560 10.357 1.00 90.38 176 ASP A N 1
ATOM 1377 C CA . ASP A 1 176 ? -21.476 -4.572 10.884 1.00 90.38 176 ASP A CA 1
ATOM 1378 C C . ASP A 1 176 ? -20.246 -5.257 11.480 1.00 90.38 176 ASP A C 1
ATOM 1380 O O . ASP A 1 176 ? -19.132 -4.861 11.148 1.00 90.38 176 ASP A O 1
ATOM 1384 N N . TYR A 1 177 ? -20.428 -6.353 12.224 1.00 93.25 177 TYR A N 1
ATOM 1385 C CA . TYR A 1 177 ? -19.324 -7.189 12.704 1.00 93.25 177 TYR A CA 1
ATOM 1386 C C . TYR A 1 177 ? -18.407 -7.646 11.566 1.00 93.25 177 TYR A C 1
ATOM 1388 O O . TYR A 1 177 ? -17.202 -7.412 11.608 1.00 93.25 177 TYR A O 1
ATOM 1396 N N . ASN A 1 178 ? -18.983 -8.233 10.512 1.00 94.00 178 ASN A N 1
ATOM 1397 C CA . ASN A 1 178 ? -18.218 -8.729 9.370 1.00 94.00 178 ASN A CA 1
ATOM 1398 C C . ASN A 1 178 ? -17.446 -7.604 8.671 1.00 94.00 178 ASN A C 1
ATOM 1400 O O . ASN A 1 178 ? -16.293 -7.796 8.298 1.00 94.00 178 ASN A O 1
ATOM 1404 N N . LYS A 1 179 ? -18.025 -6.400 8.558 1.00 92.75 179 LYS A N 1
ATOM 1405 C CA . LYS A 1 179 ? -17.304 -5.240 8.010 1.00 92.75 179 LYS A CA 1
ATOM 1406 C C . LYS A 1 179 ? -16.104 -4.845 8.864 1.00 92.75 179 LYS A C 1
ATOM 1408 O O . LYS A 1 179 ? -15.107 -4.409 8.298 1.00 92.75 179 LYS A O 1
ATOM 1413 N N . VAL A 1 180 ? -16.196 -4.893 10.196 1.00 92.25 180 VAL A N 1
ATOM 1414 C CA . VAL A 1 180 ? -15.051 -4.572 11.073 1.00 92.25 180 VAL A CA 1
ATOM 1415 C C . VAL A 1 180 ? -14.003 -5.676 11.004 1.00 92.25 180 VAL A C 1
ATOM 1417 O O . VAL A 1 180 ? -12.823 -5.397 10.805 1.00 92.25 180 VAL A O 1
ATOM 1420 N N . TYR A 1 181 ? -14.446 -6.930 11.065 1.00 93.44 181 TYR A N 1
ATOM 1421 C CA . TYR A 1 181 ? -13.594 -8.104 10.936 1.00 93.44 181 TYR A CA 1
ATOM 1422 C C . TYR A 1 181 ? -12.793 -8.104 9.625 1.00 93.44 181 TYR A C 1
ATOM 1424 O O . TYR A 1 181 ? -11.586 -8.359 9.625 1.00 93.44 181 TYR A O 1
ATOM 1432 N N . ASP A 1 182 ? -13.428 -7.750 8.506 1.00 92.88 182 ASP A N 1
ATOM 1433 C CA . ASP A 1 182 ? -12.764 -7.650 7.206 1.00 92.88 182 ASP A CA 1
ATOM 1434 C C . ASP A 1 182 ? -11.692 -6.550 7.188 1.00 92.88 182 ASP A C 1
ATOM 1436 O O . ASP A 1 182 ? -10.619 -6.766 6.626 1.00 92.88 182 ASP A O 1
ATOM 1440 N N . ARG A 1 183 ? -11.926 -5.399 7.842 1.00 92.12 183 ARG A N 1
ATOM 1441 C CA . ARG A 1 183 ? -10.916 -4.326 7.953 1.00 92.12 183 ARG A CA 1
ATOM 1442 C C . ARG A 1 183 ? -9.687 -4.763 8.746 1.00 92.12 183 ARG A C 1
ATOM 1444 O O . ARG A 1 183 ? -8.580 -4.359 8.406 1.00 92.12 183 ARG A O 1
ATOM 1451 N N . VAL A 1 184 ? -9.884 -5.586 9.776 1.00 91.19 184 VAL A N 1
ATOM 1452 C CA . VAL A 1 184 ? -8.805 -6.119 10.619 1.00 91.19 184 VAL A CA 1
ATOM 1453 C C . VAL A 1 184 ? -8.014 -7.217 9.903 1.00 91.19 184 VAL A C 1
ATOM 1455 O O . VAL A 1 184 ? -6.788 -7.252 9.981 1.00 91.19 184 VAL A O 1
ATOM 1458 N N . THR A 1 185 ? -8.696 -8.122 9.199 1.00 89.44 185 THR A N 1
ATOM 1459 C CA . THR A 1 185 ? -8.057 -9.293 8.571 1.00 89.44 185 THR A CA 1
ATOM 1460 C C . THR A 1 185 ? -7.496 -9.023 7.181 1.00 89.44 185 THR A C 1
ATOM 1462 O O . THR A 1 185 ? -6.540 -9.681 6.770 1.00 89.44 185 THR A O 1
ATOM 1465 N N . ASN A 1 186 ? -8.055 -8.046 6.467 1.00 86.12 186 ASN A N 1
ATOM 1466 C CA . ASN A 1 186 ? -7.610 -7.625 5.145 1.00 86.12 186 ASN A CA 1
ATOM 1467 C C . ASN A 1 186 ? -7.434 -6.100 5.110 1.00 86.12 186 ASN A C 1
ATOM 1469 O O . ASN A 1 186 ? -8.151 -5.419 4.372 1.00 86.12 186 ASN A O 1
ATOM 1473 N N . PRO A 1 187 ? -6.498 -5.544 5.902 1.00 79.69 187 PRO A N 1
ATOM 1474 C CA . PRO A 1 187 ? -6.263 -4.112 5.903 1.00 79.69 187 PRO A CA 1
ATOM 1475 C C . PRO A 1 187 ? -5.658 -3.744 4.548 1.00 79.69 187 PRO A C 1
ATOM 1477 O O . PRO A 1 187 ? -4.552 -4.159 4.251 1.00 79.69 187 PRO A O 1
ATOM 1480 N N . GLY A 1 188 ? -6.379 -3.050 3.676 1.00 62.94 188 GLY A N 1
ATOM 1481 C CA . GLY A 1 188 ? -5.914 -2.718 2.327 1.00 62.94 188 GLY A CA 1
ATOM 1482 C C . GLY A 1 188 ? -6.870 -1.800 1.595 1.00 62.94 188 GLY A C 1
ATOM 1483 O O . GLY A 1 188 ? -8.033 -1.677 2.041 1.00 62.94 188 GLY A O 1
#

Sequence (188 aa):
MHYNRHRYYDPGQGRYITQDPTGLAGGWNLYKYPLNPVSGIDPLGLKSMRSDGHPWGYGCGDESTDWIVPDSLGSADFLPACRKHDICYGTLDSHKYTCDQNLGKNMKLACQSDLKGFHKLYRPLCNGMADGYKLAVSKFGQSAYDAAQEKALNDYKELEMLDLLQELGEPVNSDDYNKVYDRVTNPG

Radius of gyration: 20.73 Å; chains: 1; bounding box: 51×39×53 Å

Foldseek 3Di:
DDDLPPFDDDPVVQWTPDFQPLPCQQPDDRTHDDPDCVQQPPNPSHFTADNVGHTQQQAADGNVCSVPQDQADDFQGLRVLRLQLQQQLLAAPRDLLVSLVSSLVVQLVSLVPGQDDPSVVCSVVSNVVSVVSSVCCVVPVPVVSVVSNVVLVVLVVVLVVLVVCVVVVHDDDPVVNVVSVCCNVRVD

Organism: NCBI:txid1967615

InterPro domains:
  IPR022385 Rhs repeat-associated core [TIGR03696] (1-46)
  IPR036444 Phospholipase A2 domain superfamily [G3DSA:1.20.90.10] (48-142)
  IPR036444 Phospholipase A2 domain superfamily [SSF48619] (64-141)
  IPR050708 Type VI secretion system VgrG/RHS [PTHR32305] (1-68)